Protein AF-A0A7X8YB44-F1 (afdb_monomer)

pLDDT: mean 78.28, std 22.2, range [21.47, 98.31]

Structure (mmCIF, N/CA/C/O backbone):
data_AF-A0A7X8YB44-F1
#
_entry.id   AF-A0A7X8YB44-F1
#
loop_
_atom_site.group_PDB
_atom_site.id
_atom_site.type_symbol
_atom_site.label_atom_id
_atom_site.label_alt_id
_atom_site.label_comp_id
_atom_site.label_asym_id
_atom_site.label_entity_id
_atom_site.label_seq_id
_atom_site.pdbx_PDB_ins_code
_atom_site.Cartn_x
_atom_site.Cartn_y
_atom_site.Cartn_z
_atom_site.occupancy
_atom_site.B_iso_or_equiv
_atom_site.auth_seq_id
_atom_site.auth_comp_id
_atom_site.auth_asym_id
_atom_site.auth_atom_id
_atom_site.pdbx_PDB_model_num
ATOM 1 N N . MET A 1 1 ? 10.891 8.617 -6.258 1.00 21.56 1 MET A N 1
ATOM 2 C CA . MET A 1 1 ? 9.948 9.748 -6.251 1.00 21.56 1 MET A CA 1
ATOM 3 C C . MET A 1 1 ? 8.631 9.202 -5.763 1.00 21.56 1 MET A C 1
ATOM 5 O O . MET A 1 1 ? 8.003 8.424 -6.471 1.00 21.56 1 MET A O 1
ATOM 9 N N . THR A 1 2 ? 8.322 9.478 -4.502 1.00 21.75 2 THR A N 1
ATOM 10 C CA . THR A 1 2 ? 6.996 9.270 -3.932 1.00 21.75 2 THR A CA 1
ATOM 11 C C . THR A 1 2 ? 6.049 10.167 -4.719 1.00 21.75 2 THR A C 1
ATOM 13 O O . THR A 1 2 ? 6.244 11.379 -4.792 1.00 21.75 2 THR A O 1
ATOM 16 N N . HIS A 1 3 ? 5.098 9.566 -5.430 1.00 21.47 3 HIS A N 1
ATOM 17 C CA . HIS A 1 3 ? 3.911 10.310 -5.816 1.00 21.47 3 HIS A CA 1
ATOM 18 C C . HIS A 1 3 ? 3.151 10.512 -4.511 1.00 21.47 3 HIS A C 1
ATOM 20 O O . HIS A 1 3 ? 2.467 9.604 -4.050 1.00 21.47 3 HIS A O 1
ATOM 26 N N . ASP A 1 4 ? 3.381 11.661 -3.881 1.00 27.22 4 ASP A N 1
ATOM 27 C CA . ASP A 1 4 ? 2.550 12.148 -2.791 1.00 27.22 4 ASP A CA 1
ATOM 28 C C . ASP A 1 4 ? 1.193 12.493 -3.404 1.00 27.22 4 ASP A C 1
ATOM 30 O O . ASP A 1 4 ? 0.990 13.586 -3.951 1.00 27.22 4 ASP A O 1
ATOM 34 N N . ASP A 1 5 ? 0.310 11.498 -3.388 1.00 27.73 5 ASP A N 1
ATOM 35 C CA . ASP A 1 5 ? -1.099 11.632 -3.720 1.00 27.73 5 ASP A CA 1
ATOM 36 C C . ASP A 1 5 ? -1.682 12.811 -2.910 1.00 27.73 5 ASP A C 1
ATOM 38 O O . ASP A 1 5 ? -1.509 12.865 -1.687 1.00 27.73 5 ASP A O 1
ATOM 42 N N . PRO A 1 6 ? -2.296 13.822 -3.552 1.00 30.97 6 PRO A N 1
ATOM 43 C CA . PRO A 1 6 ? -2.796 15.022 -2.877 1.00 30.97 6 PRO A CA 1
ATOM 44 C C . PRO A 1 6 ? -3.897 14.762 -1.834 1.00 30.97 6 PRO A C 1
ATOM 46 O O . PRO A 1 6 ? -4.252 15.692 -1.106 1.00 30.97 6 PRO A O 1
ATOM 49 N N . PHE A 1 7 ? -4.398 13.529 -1.719 1.00 31.70 7 PHE A N 1
ATOM 50 C CA . PHE A 1 7 ? -5.490 13.156 -0.820 1.00 31.70 7 PHE A CA 1
ATOM 51 C C . PHE A 1 7 ? -5.100 12.291 0.368 1.00 31.70 7 PHE A C 1
ATOM 53 O O . PHE A 1 7 ? -6.002 11.847 1.074 1.00 31.70 7 PHE A O 1
ATOM 60 N N . THR A 1 8 ? -3.813 12.106 0.669 1.00 30.95 8 THR A N 1
ATOM 61 C CA . THR A 1 8 ? -3.442 11.517 1.958 1.00 30.95 8 THR A CA 1
ATOM 62 C C . THR A 1 8 ? -3.805 12.524 3.057 1.00 30.95 8 THR A C 1
ATOM 64 O O . THR A 1 8 ? -2.993 13.353 3.482 1.00 30.95 8 THR A O 1
ATOM 67 N N . LEU A 1 9 ? -5.065 12.496 3.525 1.00 35.44 9 LEU A N 1
ATOM 68 C CA . LEU A 1 9 ? -5.313 12.740 4.936 1.00 35.44 9 LEU A CA 1
ATOM 69 C C . LEU A 1 9 ? -4.297 11.856 5.632 1.00 35.44 9 LEU A C 1
ATOM 71 O O . LEU A 1 9 ? -4.207 10.658 5.362 1.00 35.44 9 LEU A O 1
ATOM 75 N N . ASP A 1 10 ? -3.540 12.464 6.523 1.00 42.06 10 ASP A N 1
ATOM 76 C CA . ASP A 1 10 ? -2.927 11.717 7.589 1.00 42.06 10 ASP A CA 1
ATOM 77 C C . ASP A 1 10 ? -4.089 11.087 8.369 1.00 42.06 10 ASP A C 1
ATOM 79 O O . ASP A 1 10 ? -4.650 11.697 9.278 1.00 42.06 10 ASP A O 1
ATOM 83 N N . LEU A 1 11 ? -4.536 9.908 7.911 1.00 42.97 11 LEU A N 1
ATOM 84 C CA . LEU A 1 11 ? -5.668 9.139 8.439 1.00 42.97 11 LEU A CA 1
ATOM 85 C C . LEU A 1 11 ? -5.497 8.919 9.949 1.00 42.97 11 LEU A C 1
ATOM 87 O O . LEU A 1 11 ? -6.457 8.615 10.654 1.00 42.97 11 LEU A O 1
ATOM 91 N N . PHE A 1 12 ? -4.263 9.091 10.436 1.00 44.25 12 PHE A N 1
ATOM 92 C CA . PHE A 1 12 ? -3.807 8.660 11.734 1.00 44.25 12 PHE A CA 1
ATOM 93 C C . PHE A 1 12 ? -2.891 9.659 12.481 1.00 44.25 12 PHE A 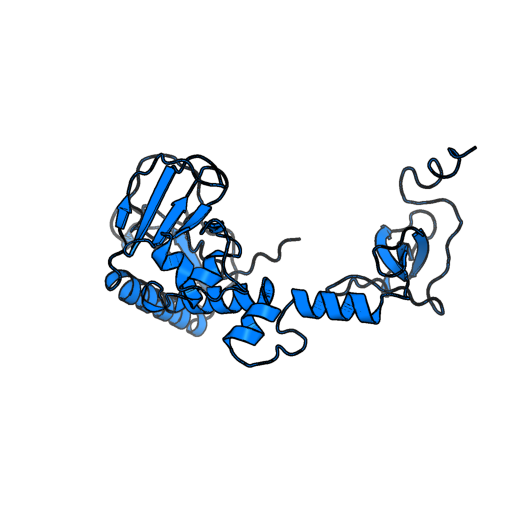C 1
ATOM 95 O O . PHE A 1 12 ? -2.481 9.354 13.601 1.00 44.25 12 PHE A O 1
ATOM 102 N N . GLY A 1 13 ? -2.621 10.857 11.956 1.00 40.44 13 GLY A N 1
ATOM 103 C CA . GLY A 1 13 ? -1.974 11.953 12.693 1.00 40.44 13 GLY A CA 1
ATOM 104 C C . GLY A 1 13 ? -0.511 11.717 13.108 1.00 40.44 13 GLY A C 1
ATOM 105 O O . GLY A 1 13 ? -0.172 11.901 14.279 1.00 40.44 13 GLY A O 1
ATOM 106 N N . ASN A 1 14 ? 0.372 11.344 12.183 1.00 31.19 14 ASN A N 1
ATOM 107 C CA . ASN A 1 14 ? 1.818 11.333 12.403 1.00 31.19 14 ASN A CA 1
ATOM 108 C C . ASN A 1 14 ? 2.442 12.731 12.196 1.00 31.19 14 ASN A C 1
ATOM 110 O O . ASN A 1 14 ? 3.128 13.008 11.212 1.00 31.19 14 ASN A O 1
ATOM 114 N N . THR A 1 15 ? 2.322 13.587 13.216 1.00 30.78 15 THR A N 1
ATOM 115 C CA . THR A 1 15 ? 3.342 14.615 13.497 1.00 30.78 15 THR A CA 1
ATOM 116 C C . THR A 1 15 ? 3.880 14.464 14.917 1.00 30.78 15 THR A C 1
ATOM 118 O O . THR A 1 15 ? 3.123 14.291 15.869 1.00 30.78 15 THR A O 1
ATOM 121 N N . ALA A 1 16 ? 5.210 14.496 15.027 1.00 24.77 16 ALA A N 1
ATOM 122 C CA . ALA A 1 16 ? 6.001 14.291 16.239 1.00 24.77 16 ALA A CA 1
ATOM 123 C C . ALA A 1 16 ? 5.556 15.162 17.443 1.00 24.77 16 ALA A C 1
ATOM 125 O O . ALA A 1 16 ? 5.021 16.257 17.262 1.00 24.77 16 ALA A O 1
ATOM 126 N N . PRO A 1 17 ? 5.809 14.708 18.687 1.00 28.47 17 PRO A N 1
ATOM 127 C CA . PRO A 1 17 ? 5.173 15.241 19.880 1.00 28.47 17 PRO A CA 1
ATOM 128 C C . PRO A 1 17 ? 5.868 16.515 20.361 1.00 28.47 17 PRO A C 1
ATOM 130 O O . PRO A 1 17 ? 7.020 16.494 20.793 1.00 28.47 17 PRO A O 1
ATOM 133 N N . SER A 1 18 ? 5.132 17.619 20.413 1.00 21.83 18 SER A N 1
ATOM 134 C CA . SER A 1 18 ? 5.436 18.675 21.372 1.00 21.83 18 SER A CA 1
ATOM 135 C C . SER A 1 18 ? 4.143 19.268 21.906 1.00 21.83 18 SER A C 1
ATOM 137 O O . SER A 1 18 ? 3.376 19.869 21.162 1.00 21.83 18 SER A O 1
ATOM 139 N N . SER A 1 19 ? 3.965 19.122 23.218 1.00 21.84 19 SER A N 1
ATOM 140 C CA . SER A 1 19 ? 2.834 19.544 24.054 1.00 21.84 19 SER A CA 1
ATOM 141 C C . SER A 1 19 ? 1.551 18.719 23.901 1.00 21.84 19 SER A C 1
ATOM 143 O O . SER A 1 19 ? 1.167 18.321 22.812 1.00 21.84 19 SER A O 1
ATOM 145 N N . GLY A 1 20 ? 0.960 18.356 25.043 1.00 27.83 20 GLY A N 1
ATOM 146 C CA . GLY A 1 20 ? -0.189 17.460 25.123 1.00 27.83 20 GLY A CA 1
ATOM 147 C C . GLY A 1 20 ? -1.397 18.029 24.390 1.00 27.83 20 GLY A C 1
ATOM 148 O O . GLY A 1 20 ? -1.792 19.163 24.650 1.00 27.83 20 GLY A O 1
ATOM 149 N N . PHE A 1 21 ? -1.973 17.231 23.495 1.00 25.45 21 PHE A N 1
ATOM 150 C CA . PHE A 1 21 ? -3.120 17.622 22.691 1.00 25.45 21 PHE A CA 1
ATOM 151 C C . PHE A 1 21 ? -4.140 16.492 22.566 1.00 25.45 21 PHE A C 1
ATOM 153 O O . PHE A 1 21 ? -3.810 15.307 22.558 1.00 25.45 21 PHE A O 1
ATOM 160 N N . ASP A 1 22 ? -5.393 16.926 22.509 1.00 27.92 22 ASP A N 1
ATOM 161 C CA . ASP A 1 22 ? -6.606 16.143 22.333 1.00 27.92 22 ASP A CA 1
ATOM 162 C C . ASP A 1 22 ? -6.739 15.716 20.859 1.00 27.92 22 ASP A C 1
ATOM 164 O O . ASP A 1 22 ? -6.823 16.557 19.962 1.00 27.92 22 ASP A O 1
ATOM 168 N N . LEU A 1 23 ? -6.736 14.403 20.613 1.00 33.50 23 LEU A N 1
ATOM 169 C CA . LEU A 1 23 ? -6.780 13.759 19.287 1.00 33.50 23 LEU A CA 1
ATOM 170 C C . LEU A 1 23 ? -8.151 13.876 18.588 1.00 33.50 23 LEU A C 1
ATOM 172 O O . LEU A 1 23 ? -8.358 13.273 17.539 1.00 33.50 23 LEU A O 1
ATOM 176 N N . CYS A 1 24 ? -9.090 14.629 19.170 1.00 30.62 24 CYS A N 1
ATOM 177 C CA . CYS A 1 24 ? -10.368 14.976 18.543 1.00 30.62 24 CYS A CA 1
ATOM 178 C C . CYS A 1 24 ? -10.304 16.257 17.701 1.00 30.62 24 CYS A C 1
ATOM 180 O O . CYS A 1 24 ? -11.262 16.570 16.996 1.00 30.62 24 CYS A O 1
ATOM 182 N N . SER A 1 25 ? -9.211 17.019 17.769 1.00 35.00 25 SER A N 1
ATOM 183 C CA . SER A 1 25 ? -9.012 18.131 16.843 1.00 35.00 25 SER A CA 1
ATOM 184 C C . SER A 1 25 ? -8.441 17.562 15.546 1.00 35.00 25 SER A C 1
ATOM 186 O O . SER A 1 25 ? -7.509 16.768 15.585 1.00 35.00 25 SER A O 1
ATOM 188 N N . PHE A 1 26 ? -9.018 17.926 14.408 1.00 43.03 26 PHE A N 1
ATOM 189 C CA . PHE A 1 26 ? -8.494 17.663 13.064 1.00 43.03 26 PHE A CA 1
ATOM 190 C C . PHE A 1 26 ? -8.150 19.015 12.419 1.00 43.03 26 PHE A C 1
ATOM 192 O O . PHE A 1 26 ? -8.668 20.034 12.891 1.00 43.03 26 PHE A O 1
ATOM 199 N N . PRO A 1 27 ? -7.295 19.085 11.376 1.00 44.50 27 PRO A N 1
ATOM 200 C CA . PRO A 1 27 ? -6.904 20.371 10.831 1.00 44.50 27 PRO A CA 1
ATOM 201 C C . PRO A 1 27 ? -8.139 21.081 10.292 1.00 44.50 27 PRO A C 1
ATOM 203 O O . PRO A 1 27 ? -8.878 20.515 9.483 1.00 44.50 27 PRO A O 1
ATOM 206 N N . LEU A 1 28 ? -8.343 22.329 10.696 1.00 41.12 28 LEU A N 1
ATOM 207 C CA . LEU A 1 28 ? -9.326 23.174 10.047 1.00 41.12 28 LEU A CA 1
ATOM 208 C C . LEU A 1 28 ? -8.829 23.466 8.630 1.00 41.12 28 LEU A C 1
ATOM 210 O O . LEU A 1 28 ? -7.718 23.968 8.454 1.00 41.12 28 LEU A O 1
ATOM 214 N N . GLN A 1 29 ? -9.652 23.165 7.630 1.00 47.88 29 GLN A N 1
ATOM 215 C CA . GLN A 1 29 ? -9.407 23.609 6.267 1.00 47.88 29 GLN A CA 1
ATOM 216 C C . GLN A 1 29 ? -10.096 24.953 6.037 1.00 47.88 29 GLN A C 1
ATOM 218 O O . GLN A 1 29 ? -11.310 25.052 6.214 1.00 47.88 29 GLN A O 1
ATOM 223 N N . ALA A 1 30 ? -9.340 25.986 5.662 1.00 44.72 30 ALA A N 1
ATOM 224 C CA . ALA A 1 30 ? -9.908 27.278 5.279 1.00 44.72 30 ALA A CA 1
ATOM 225 C C . ALA A 1 30 ? -9.390 27.742 3.922 1.00 44.72 30 ALA A C 1
ATOM 227 O O . ALA A 1 30 ? -8.323 27.342 3.458 1.00 44.72 30 ALA A O 1
ATOM 228 N N . THR A 1 31 ? -10.182 28.603 3.296 1.00 49.78 31 THR A N 1
ATOM 229 C CA . THR A 1 31 ? -9.909 29.171 1.983 1.00 49.78 31 THR A CA 1
ATOM 230 C C . THR A 1 31 ? -9.274 30.542 2.098 1.00 49.78 31 THR A C 1
ATOM 232 O O . THR A 1 31 ? -9.782 31.408 2.811 1.00 49.78 31 THR A O 1
ATOM 235 N N . PHE A 1 32 ? -8.245 30.778 1.291 1.00 49.34 32 PHE A N 1
ATOM 236 C CA . PHE A 1 32 ? -7.793 32.126 0.962 1.00 49.34 32 PHE A CA 1
ATOM 237 C C . PHE A 1 32 ? -8.164 32.422 -0.483 1.00 49.34 32 PHE A C 1
ATOM 239 O O . PHE A 1 32 ? -7.830 31.635 -1.368 1.00 49.34 32 PHE A O 1
ATOM 246 N N . GLY A 1 33 ? -8.831 33.552 -0.717 1.00 46.88 33 GLY A N 1
ATOM 247 C CA . GLY A 1 33 ? -8.954 34.090 -2.067 1.00 46.88 33 GLY A CA 1
ATOM 248 C C . GLY A 1 33 ? -7.558 34.438 -2.569 1.00 46.88 33 GLY A C 1
ATOM 249 O O . GLY A 1 33 ? -6.868 35.249 -1.946 1.00 46.88 33 GLY A O 1
ATOM 250 N N . ALA A 1 34 ? -7.110 33.768 -3.630 1.00 50.44 34 ALA A N 1
ATOM 251 C CA . ALA A 1 34 ? -5.882 34.153 -4.317 1.00 50.44 34 ALA A CA 1
ATOM 252 C C . ALA A 1 34 ? -6.142 35.305 -5.298 1.00 50.44 34 ALA A C 1
ATOM 254 O O . ALA A 1 34 ? -5.285 36.174 -5.370 1.00 50.44 34 ALA A O 1
ATOM 255 N N . ASP A 1 35 ? -7.324 35.301 -5.944 1.00 54.81 35 ASP A N 1
ATOM 256 C CA . ASP A 1 35 ? -7.967 36.308 -6.814 1.00 54.81 35 ASP A CA 1
ATOM 257 C C . ASP A 1 35 ? -9.471 35.916 -6.994 1.00 54.81 35 ASP A C 1
ATOM 259 O O . ASP A 1 35 ? -9.874 34.864 -6.490 1.00 54.81 35 ASP A O 1
ATOM 263 N N . ASP A 1 36 ? -10.300 36.713 -7.695 1.00 54.03 36 ASP A N 1
ATOM 264 C CA . ASP A 1 36 ? -11.788 36.618 -7.759 1.00 54.03 36 ASP A CA 1
ATOM 265 C C . ASP A 1 36 ? -12.400 35.260 -8.209 1.00 54.03 36 ASP A C 1
ATOM 267 O O . ASP A 1 36 ? -13.608 35.071 -8.068 1.00 54.03 36 ASP A O 1
ATOM 271 N N . GLU A 1 37 ? -11.617 34.298 -8.721 1.00 55.91 37 GLU A N 1
ATOM 272 C CA . GLU A 1 37 ? -12.139 33.045 -9.313 1.00 55.91 37 GLU A CA 1
ATOM 273 C C . GLU A 1 37 ? -11.451 31.745 -8.845 1.00 55.91 37 GLU A C 1
ATOM 275 O O . GLU A 1 37 ? -11.831 30.661 -9.290 1.00 55.91 37 GLU A O 1
ATOM 280 N N . SER A 1 38 ? -10.452 31.801 -7.954 1.00 56.00 38 SER A N 1
ATOM 281 C CA . SER A 1 38 ? -9.715 30.597 -7.529 1.00 56.00 38 SER A CA 1
ATOM 282 C C . SER A 1 38 ? -9.548 30.500 -6.018 1.00 56.00 38 SER A C 1
ATOM 284 O O . SER A 1 38 ? -9.076 31.441 -5.370 1.00 56.00 38 SER A O 1
ATOM 286 N N . PHE A 1 39 ? -9.867 29.323 -5.479 1.00 58.50 39 PHE A N 1
ATOM 287 C CA . PHE A 1 39 ? -9.719 28.997 -4.066 1.00 58.50 39 PHE A CA 1
ATOM 288 C C . PHE A 1 39 ? -8.540 28.041 -3.859 1.00 58.50 39 PHE A C 1
ATOM 290 O O . PHE A 1 39 ? -8.212 27.232 -4.728 1.00 58.50 39 PHE A O 1
ATOM 297 N N . HIS A 1 40 ? -7.920 28.111 -2.683 1.00 59.53 40 HIS A N 1
ATOM 298 C CA . HIS A 1 40 ? -6.966 27.106 -2.219 1.00 59.53 40 HIS A CA 1
ATOM 299 C C . HIS A 1 40 ? -7.468 26.487 -0.926 1.00 59.53 40 HIS A C 1
ATOM 301 O O . HIS A 1 40 ? -7.980 27.196 -0.057 1.00 59.53 40 HIS A O 1
ATOM 307 N N . LEU A 1 41 ? -7.279 25.179 -0.794 1.00 58.88 41 LEU A N 1
ATOM 308 C CA . LEU A 1 41 ? -7.419 24.498 0.481 1.00 58.88 41 LEU A CA 1
ATOM 309 C C . LEU A 1 41 ? -6.172 24.802 1.310 1.00 58.88 41 LEU A C 1
ATOM 311 O O . LEU A 1 41 ? -5.066 24.716 0.790 1.00 58.88 41 LEU A O 1
ATOM 315 N N . ALA A 1 42 ? -6.333 25.186 2.570 1.00 60.91 42 ALA A N 1
ATOM 316 C CA . ALA A 1 42 ? -5.208 25.366 3.474 1.00 60.91 42 ALA A CA 1
ATOM 317 C C . ALA A 1 42 ? -5.518 24.690 4.804 1.00 60.91 42 ALA A C 1
ATOM 319 O O . ALA A 1 42 ? -6.628 24.839 5.306 1.00 60.91 42 ALA A O 1
ATOM 320 N N . LYS A 1 43 ? -4.566 23.948 5.379 1.00 61.12 43 LYS A N 1
ATOM 321 C CA . LYS A 1 43 ? -4.758 23.200 6.634 1.00 61.12 43 LYS A CA 1
ATOM 322 C C . LYS A 1 43 ? -4.194 23.990 7.811 1.00 61.12 43 LYS A C 1
ATOM 324 O O . LYS A 1 43 ? -3.053 24.419 7.754 1.00 61.12 43 LYS A O 1
ATOM 329 N N . ALA A 1 44 ? -4.934 24.143 8.899 1.00 55.81 44 ALA A N 1
ATOM 330 C CA . ALA A 1 44 ? -4.440 24.759 10.129 1.00 55.81 44 ALA A CA 1
ATOM 331 C C . ALA A 1 44 ? -4.744 23.903 11.349 1.00 55.81 44 ALA A C 1
ATOM 333 O O . ALA A 1 44 ? -5.738 23.185 11.390 1.00 55.81 44 ALA A O 1
ATOM 334 N N . TRP A 1 45 ? -3.906 24.028 12.370 1.00 54.38 45 TRP A N 1
ATOM 335 C CA . TRP A 1 45 ? -4.023 23.287 13.618 1.00 54.38 45 TRP A CA 1
ATOM 336 C C . TRP A 1 45 ? -3.937 24.239 14.806 1.00 54.38 45 TRP A C 1
ATOM 338 O O . TRP A 1 45 ? -3.090 25.127 14.821 1.00 54.38 45 TRP A O 1
ATOM 348 N N . GLY A 1 46 ? -4.802 24.046 15.808 1.00 55.00 46 GLY A N 1
ATOM 349 C CA . GLY A 1 46 ? -4.747 24.815 17.057 1.00 55.00 46 GLY A CA 1
ATOM 350 C C . GLY A 1 46 ? -5.053 26.308 16.900 1.00 55.00 46 GLY A C 1
ATOM 351 O O . GLY A 1 46 ? -4.505 27.120 17.643 1.00 55.00 46 GLY A O 1
ATOM 352 N N . LEU A 1 47 ? -5.908 26.676 15.940 1.00 55.81 47 LEU A N 1
ATOM 353 C CA . LEU A 1 47 ? -6.300 28.067 15.724 1.00 55.81 47 LEU A CA 1
ATOM 354 C C . LEU A 1 47 ? -7.009 28.629 16.961 1.00 55.81 47 LEU A C 1
ATOM 356 O O . LEU A 1 47 ? -8.015 28.090 17.424 1.00 55.81 47 LEU A O 1
ATOM 360 N N . ALA A 1 48 ? -6.469 29.722 17.492 1.00 48.41 48 ALA A N 1
ATOM 361 C CA . ALA A 1 48 ? -7.051 30.449 18.608 1.00 48.41 48 ALA A CA 1
ATOM 362 C C . ALA A 1 48 ? -7.837 31.666 18.105 1.00 48.41 48 ALA A C 1
ATOM 364 O O . ALA A 1 48 ? -7.477 32.295 17.111 1.00 48.41 48 ALA A O 1
ATOM 365 N N . GLY A 1 49 ? -8.890 32.033 18.833 1.00 52.31 49 GLY A N 1
ATOM 366 C CA . GLY A 1 49 ? -9.704 33.204 18.513 1.00 52.31 49 GLY A CA 1
ATOM 367 C C . GLY A 1 49 ? -10.774 32.956 17.440 1.00 52.31 49 GLY A C 1
ATOM 368 O O . GLY A 1 49 ? -10.942 31.830 16.972 1.00 52.31 49 GLY A O 1
ATOM 369 N N . PRO A 1 50 ? -11.557 33.995 17.115 1.00 50.31 50 PRO A N 1
ATOM 370 C CA . PRO A 1 50 ? -12.674 33.903 16.181 1.00 50.31 50 PRO A CA 1
ATOM 371 C C . PRO A 1 50 ? -12.193 33.845 14.718 1.00 50.31 50 PRO A C 1
ATOM 373 O O . PRO A 1 50 ? -11.133 34.384 14.393 1.00 50.31 50 PRO A O 1
ATOM 376 N N . ILE A 1 51 ? -12.981 33.206 13.842 1.00 49.78 51 ILE A N 1
ATOM 377 C CA . ILE A 1 51 ? -12.632 32.913 12.436 1.00 49.78 51 ILE A CA 1
ATOM 378 C C . ILE A 1 51 ? -12.262 34.161 11.626 1.00 49.78 51 ILE A C 1
ATOM 380 O O . ILE A 1 51 ? -11.414 34.104 10.741 1.00 49.78 51 ILE A O 1
ATOM 384 N N . GLU A 1 52 ? -12.851 35.307 11.965 1.00 56.50 52 GLU A N 1
ATOM 385 C CA . GLU A 1 52 ? -12.612 36.598 11.321 1.00 56.50 52 GLU A CA 1
ATOM 386 C C . GLU A 1 52 ? -11.195 37.140 11.566 1.00 56.50 52 GLU A C 1
ATOM 388 O O . GLU A 1 52 ? -10.750 38.044 10.860 1.00 56.50 52 GLU A O 1
ATOM 393 N N . GLY A 1 53 ? -10.494 36.619 12.578 1.00 50.75 53 GLY A N 1
ATOM 394 C CA . GLY A 1 53 ? -9.123 36.997 12.916 1.00 50.75 53 GLY A CA 1
ATOM 395 C C . GLY A 1 53 ? -8.049 36.121 12.272 1.00 50.75 53 GLY A C 1
ATOM 396 O O . GLY A 1 53 ? -6.868 36.424 12.432 1.00 50.75 53 GLY A O 1
ATOM 397 N N . TRP A 1 54 ? -8.427 35.044 11.579 1.00 63.66 54 TRP A N 1
ATOM 398 C CA . TRP A 1 54 ? -7.472 34.117 10.977 1.00 63.66 54 TRP A CA 1
ATOM 399 C C . TRP A 1 54 ? -6.978 34.618 9.621 1.00 63.66 54 TRP A C 1
ATOM 401 O O . TRP A 1 54 ? -7.716 35.184 8.816 1.00 63.66 54 TRP A O 1
ATOM 411 N N . THR A 1 55 ? -5.699 34.391 9.354 1.00 62.47 55 THR A N 1
ATOM 412 C CA . THR A 1 55 ? -4.988 34.882 8.174 1.00 62.47 55 THR A CA 1
ATOM 413 C C . THR A 1 55 ? -4.169 33.766 7.532 1.00 62.47 55 THR A C 1
ATOM 415 O O . THR A 1 55 ? -3.981 32.699 8.105 1.00 62.47 55 THR A O 1
ATOM 418 N N . LYS A 1 56 ? -3.630 34.006 6.330 1.00 59.84 56 LYS A N 1
ATOM 419 C CA . LYS A 1 56 ? -2.885 32.995 5.556 1.00 59.84 56 LYS A CA 1
ATOM 420 C C . LYS A 1 56 ? -1.684 32.402 6.293 1.00 59.84 56 LYS A C 1
ATOM 422 O O . LYS A 1 56 ? -1.302 31.276 6.003 1.00 59.84 56 LYS A O 1
ATOM 427 N N . VAL A 1 57 ? -1.088 33.144 7.226 1.00 64.25 57 VAL A N 1
ATOM 428 C CA . VAL A 1 57 ? 0.085 32.676 7.982 1.00 64.25 57 VAL A CA 1
ATOM 429 C C . VAL A 1 57 ? -0.275 31.658 9.063 1.00 64.25 57 VAL A C 1
ATOM 431 O O . VAL A 1 57 ? 0.611 30.956 9.539 1.00 64.25 57 VAL A O 1
ATOM 434 N N . ASP A 1 58 ? -1.558 31.559 9.416 1.00 59.84 58 ASP A N 1
ATOM 435 C CA . ASP A 1 58 ? -2.066 30.629 10.425 1.00 59.84 58 ASP A CA 1
ATOM 436 C C . ASP A 1 58 ? -2.325 29.224 9.843 1.00 59.84 58 ASP A C 1
ATOM 438 O O . ASP A 1 58 ? -2.642 28.288 10.575 1.00 59.84 58 ASP A O 1
ATOM 442 N N . PHE A 1 59 ? -2.169 29.065 8.522 1.00 63.44 59 PHE A N 1
ATOM 443 C CA . PHE A 1 59 ? -2.406 27.821 7.798 1.00 63.44 59 PHE A CA 1
ATOM 444 C C . PHE A 1 59 ? -1.110 27.272 7.196 1.00 63.44 59 PHE A C 1
ATOM 446 O O . PHE A 1 59 ? -0.343 27.962 6.525 1.00 63.44 59 PHE A O 1
ATOM 453 N N . TYR A 1 60 ? -0.902 25.981 7.412 1.00 56.50 60 TYR A N 1
ATOM 454 C CA . TYR A 1 60 ? 0.160 25.157 6.870 1.00 56.50 60 TYR A CA 1
ATOM 455 C C . TYR A 1 60 ? -0.320 24.517 5.565 1.00 56.50 60 TYR A C 1
ATOM 457 O O . TYR A 1 60 ? -0.798 23.384 5.548 1.00 56.50 60 TYR A O 1
ATOM 465 N N . ASP A 1 61 ? -0.190 25.231 4.449 1.00 58.56 61 ASP A N 1
ATOM 466 C CA . ASP A 1 61 ? -0.186 24.572 3.145 1.00 58.56 61 ASP A CA 1
ATOM 467 C C . ASP A 1 61 ? 0.921 25.124 2.247 1.00 58.56 61 ASP A C 1
ATOM 469 O O . ASP A 1 61 ? 1.153 26.331 2.146 1.00 58.56 61 ASP A O 1
ATOM 473 N N . THR A 1 62 ? 1.643 24.197 1.628 1.00 48.31 62 THR A N 1
ATOM 474 C CA . THR A 1 62 ? 2.716 24.467 0.668 1.00 48.31 62 THR A CA 1
ATOM 475 C C . THR A 1 62 ? 2.246 24.294 -0.775 1.00 48.31 62 THR A C 1
ATOM 477 O O . THR A 1 62 ? 2.931 24.766 -1.685 1.00 48.31 62 THR A O 1
ATOM 480 N N . LYS A 1 63 ? 1.076 23.679 -1.004 1.00 51.44 63 LYS A N 1
ATOM 481 C CA . LYS A 1 63 ? 0.484 23.498 -2.329 1.00 51.44 63 LYS A CA 1
ATOM 482 C C . LYS A 1 63 ? -0.454 24.662 -2.651 1.00 51.44 63 LYS A C 1
ATOM 484 O O . LYS A 1 63 ? -1.241 25.121 -1.833 1.00 51.44 63 LYS A O 1
ATOM 489 N N . ARG A 1 64 ? -0.306 25.186 -3.867 1.00 53.88 64 ARG A N 1
ATOM 490 C CA . ARG A 1 64 ? -1.066 26.324 -4.411 1.00 53.88 64 ARG A CA 1
ATOM 491 C C . ARG A 1 64 ? -1.904 25.894 -5.606 1.00 53.88 64 ARG A C 1
ATOM 493 O O . ARG A 1 64 ? -2.138 26.701 -6.499 1.00 53.88 64 ARG A O 1
ATOM 500 N N . ASP A 1 65 ? -2.296 24.627 -5.663 1.00 56.38 65 ASP A N 1
ATOM 501 C CA . ASP A 1 65 ? -3.107 24.157 -6.775 1.00 56.38 65 ASP A CA 1
ATOM 502 C C . ASP A 1 65 ? -4.489 24.822 -6.651 1.00 56.38 65 ASP A C 1
ATOM 504 O O . ASP A 1 65 ? -5.109 24.751 -5.582 1.00 56.38 65 ASP A O 1
ATOM 508 N N . PRO A 1 66 ? -4.930 25.588 -7.662 1.00 60.19 66 PRO A N 1
ATOM 509 C CA . PRO A 1 66 ? -6.242 26.210 -7.635 1.00 60.19 66 PRO A CA 1
ATOM 510 C C . PRO A 1 66 ? -7.307 25.121 -7.772 1.00 60.19 66 PRO A C 1
ATOM 512 O O . PRO A 1 66 ? -7.230 24.283 -8.671 1.00 60.19 66 PRO A O 1
ATOM 515 N N . ILE A 1 67 ? -8.301 25.145 -6.887 1.00 64.00 67 ILE A N 1
ATOM 516 C CA . ILE A 1 67 ? -9.515 24.335 -7.018 1.00 64.00 67 ILE A CA 1
ATOM 517 C C . ILE A 1 67 ? -10.670 25.229 -7.471 1.00 64.00 67 ILE A C 1
ATOM 519 O O . ILE A 1 67 ? -10.748 26.401 -7.088 1.00 64.00 67 ILE A O 1
ATOM 523 N N . ASP A 1 68 ? -11.558 24.677 -8.296 1.00 64.50 68 ASP A N 1
ATOM 524 C CA . ASP A 1 68 ? -12.805 25.346 -8.656 1.00 64.50 68 ASP A CA 1
ATOM 525 C C . ASP A 1 68 ? -13.849 25.235 -7.524 1.00 64.50 68 ASP A C 1
ATOM 527 O O . ASP A 1 68 ? -13.679 24.504 -6.541 1.00 64.50 68 ASP A O 1
ATOM 531 N N . GLU A 1 69 ? -14.945 25.992 -7.640 1.00 58.41 69 GLU A N 1
ATOM 532 C CA . GLU A 1 69 ? -16.005 26.012 -6.623 1.00 58.41 69 GLU A CA 1
ATOM 533 C C . GLU A 1 69 ? -16.665 24.632 -6.429 1.00 58.41 69 GLU A C 1
ATOM 535 O O . GLU A 1 69 ? -17.070 24.283 -5.317 1.00 58.41 69 GLU A O 1
ATOM 540 N N . ALA A 1 70 ? -16.774 23.825 -7.488 1.00 67.50 70 ALA A N 1
ATOM 541 C CA . ALA A 1 70 ? -17.420 22.518 -7.422 1.00 67.50 70 ALA A CA 1
ATOM 542 C C . ALA A 1 70 ? -16.573 21.516 -6.622 1.00 67.50 70 ALA A C 1
ATOM 544 O O . ALA A 1 70 ? -17.086 20.872 -5.703 1.00 67.50 70 ALA A O 1
ATOM 545 N N . ALA A 1 71 ? -15.272 21.441 -6.913 1.00 63.34 71 ALA A N 1
ATOM 546 C CA . ALA A 1 71 ? -14.310 20.632 -6.172 1.00 63.34 71 ALA A CA 1
ATOM 547 C C . ALA A 1 71 ? -14.208 21.078 -4.704 1.00 63.34 71 ALA A C 1
ATOM 549 O O . ALA A 1 71 ? -14.111 20.247 -3.795 1.00 63.34 71 ALA A O 1
ATOM 550 N N . PHE A 1 72 ? -14.306 22.387 -4.451 1.00 61.78 72 PHE A N 1
ATOM 551 C CA . PHE A 1 72 ? -14.382 22.929 -3.096 1.00 61.78 72 PHE A CA 1
ATOM 552 C C . PHE A 1 72 ? -15.615 22.422 -2.339 1.00 61.78 72 PHE A C 1
ATOM 554 O O . PHE A 1 72 ? -15.478 21.859 -1.251 1.00 61.78 72 PHE A O 1
ATOM 561 N N . ARG A 1 73 ? -16.817 22.577 -2.910 1.00 57.28 73 ARG A N 1
ATOM 562 C CA . ARG A 1 73 ? -18.063 22.133 -2.264 1.00 57.28 73 ARG A CA 1
ATOM 563 C C . ARG A 1 73 ? -18.042 20.637 -1.975 1.00 57.28 73 ARG A C 1
ATOM 565 O O . ARG A 1 73 ? -18.395 20.244 -0.869 1.00 57.28 73 ARG A O 1
ATOM 572 N N . GLN A 1 74 ? -17.549 19.828 -2.912 1.00 65.38 74 GLN A N 1
ATOM 573 C CA . GLN A 1 74 ? -17.396 18.387 -2.714 1.00 65.38 74 GLN A CA 1
ATOM 574 C C . GLN A 1 74 ? -16.466 18.066 -1.534 1.00 65.38 74 GLN A C 1
ATOM 576 O O . GLN A 1 74 ? -16.794 17.216 -0.709 1.00 65.38 74 GLN A O 1
ATOM 581 N N . THR A 1 75 ? -15.339 18.775 -1.421 1.00 63.81 75 THR A N 1
ATOM 582 C CA . THR A 1 75 ? -14.387 18.603 -0.311 1.00 63.81 75 THR A CA 1
ATOM 583 C C . THR A 1 75 ? -15.028 18.961 1.031 1.00 63.81 75 THR A C 1
ATOM 585 O O . THR A 1 75 ? -14.907 18.215 2.002 1.00 63.81 75 THR A O 1
ATOM 588 N N . VAL A 1 76 ? -15.757 20.080 1.091 1.00 64.06 76 VAL A N 1
ATOM 589 C CA . VAL A 1 76 ? -16.459 20.517 2.308 1.00 64.06 76 VAL A CA 1
ATOM 590 C C . VAL A 1 76 ? -17.569 19.543 2.697 1.00 64.06 76 VAL A C 1
ATOM 592 O O . VAL A 1 76 ? -17.721 19.233 3.876 1.00 64.06 76 VAL A O 1
ATOM 595 N N . GLU A 1 77 ? -18.342 19.047 1.732 1.00 65.81 77 GLU A N 1
ATOM 596 C CA . GLU A 1 77 ? -19.400 18.061 1.968 1.00 65.81 77 GLU A CA 1
ATOM 597 C C . GLU A 1 77 ? -18.832 16.728 2.469 1.00 65.81 77 GLU A C 1
ATOM 599 O O . GLU A 1 77 ? -19.350 16.169 3.438 1.00 65.81 77 GLU A O 1
ATOM 604 N N . GLU A 1 78 ? -17.739 16.250 1.869 1.00 69.00 78 GLU A N 1
ATOM 605 C CA . GLU A 1 78 ? -17.029 15.054 2.323 1.00 69.00 78 GLU A CA 1
ATOM 606 C C . GLU A 1 78 ? -16.477 15.233 3.743 1.00 69.00 78 GLU A C 1
ATOM 608 O O . GLU A 1 78 ? -16.615 14.334 4.575 1.00 69.00 78 GLU A O 1
ATOM 613 N N . TRP A 1 79 ? -15.928 16.409 4.059 1.00 68.38 79 TRP A N 1
ATOM 614 C CA . TRP A 1 79 ? -15.443 16.719 5.402 1.00 68.38 79 TRP A CA 1
ATOM 615 C C . TRP A 1 79 ? -16.574 16.810 6.431 1.00 68.38 79 TRP A C 1
ATOM 617 O O . TRP A 1 79 ? -16.466 16.284 7.539 1.00 68.38 79 TRP A O 1
ATOM 627 N N . ALA A 1 80 ? -17.685 17.455 6.078 1.00 66.56 80 ALA A N 1
ATOM 628 C CA . ALA A 1 80 ? -18.853 17.537 6.946 1.00 66.56 80 ALA A CA 1
ATOM 629 C C . ALA A 1 80 ? -19.415 16.139 7.238 1.00 66.56 80 ALA A C 1
ATOM 631 O O . ALA A 1 80 ? -19.752 15.834 8.383 1.00 66.56 80 ALA A O 1
ATOM 632 N N . GLU A 1 81 ? -19.471 15.267 6.228 1.00 74.31 81 GLU A N 1
ATOM 633 C CA . GLU A 1 81 ? -19.870 13.875 6.413 1.00 74.31 81 GLU A CA 1
ATOM 634 C C . GLU A 1 81 ? -18.870 13.099 7.274 1.00 74.31 81 GLU A C 1
ATOM 636 O O . GLU A 1 81 ? -19.282 12.402 8.199 1.00 74.31 81 GLU A O 1
ATOM 641 N N . HIS A 1 82 ? -17.570 13.279 7.044 1.00 75.88 82 HIS A N 1
ATOM 642 C CA . HIS A 1 82 ? -16.510 12.711 7.873 1.00 75.88 82 HIS A CA 1
ATOM 643 C C . HIS A 1 82 ? -16.702 13.073 9.356 1.00 75.88 82 HIS A C 1
ATOM 645 O O . HIS A 1 82 ? -16.717 12.186 10.210 1.00 75.88 82 HIS A O 1
ATOM 651 N N . GLN A 1 83 ? -16.932 14.353 9.668 1.00 72.06 83 GLN A N 1
ATOM 652 C CA . GLN A 1 83 ? -17.157 14.815 11.043 1.00 72.06 83 GLN A CA 1
ATOM 653 C C . GLN A 1 83 ? -18.446 14.239 11.647 1.00 72.06 83 GLN A C 1
ATOM 655 O O . GLN A 1 83 ? -18.447 13.804 12.800 1.00 72.06 83 GLN A O 1
ATOM 660 N N . ARG A 1 84 ? -19.538 14.170 10.869 1.00 75.00 84 ARG A N 1
ATOM 661 C CA . ARG A 1 84 ? -20.788 13.530 11.315 1.00 75.00 84 ARG A CA 1
ATOM 662 C C . ARG A 1 84 ? -20.580 12.059 11.661 1.00 75.00 84 ARG A C 1
ATOM 664 O O . ARG A 1 84 ? -21.091 11.607 12.678 1.00 75.00 84 ARG A O 1
ATOM 671 N N . GLN A 1 85 ? -19.839 11.325 10.837 1.00 82.81 85 GLN A N 1
ATOM 672 C CA . GLN A 1 85 ? -19.585 9.903 11.050 1.00 82.81 85 GLN A CA 1
ATOM 673 C C . GLN A 1 85 ? -18.665 9.660 12.242 1.00 82.81 85 GLN A C 1
ATOM 675 O O . GLN A 1 85 ? -18.965 8.794 13.058 1.00 82.81 85 GLN A O 1
ATOM 680 N N . LEU A 1 86 ? -17.600 10.453 12.394 1.00 80.19 86 LEU A N 1
ATOM 681 C CA . LEU A 1 86 ? -16.723 10.367 13.562 1.00 80.19 86 LEU A CA 1
ATOM 682 C C . LEU A 1 86 ? -17.481 10.603 14.870 1.00 80.19 86 LEU A C 1
ATOM 684 O O . LEU A 1 86 ? -17.266 9.865 15.825 1.00 80.19 86 LEU A O 1
ATOM 688 N N . ALA A 1 87 ? -18.407 11.567 14.902 1.00 79.75 87 ALA A N 1
ATOM 689 C CA . ALA A 1 87 ? -19.219 11.846 16.087 1.00 79.75 87 ALA A CA 1
ATOM 690 C C . ALA A 1 87 ? -20.144 10.681 16.496 1.00 79.75 87 ALA A C 1
ATOM 692 O O . ALA A 1 87 ? -20.619 10.645 17.631 1.00 79.75 87 ALA A O 1
ATOM 693 N N . LEU A 1 88 ? -20.414 9.739 15.586 1.00 88.19 88 LEU A N 1
ATOM 694 C CA . LEU A 1 88 ? -21.198 8.531 15.860 1.00 88.19 88 LEU A 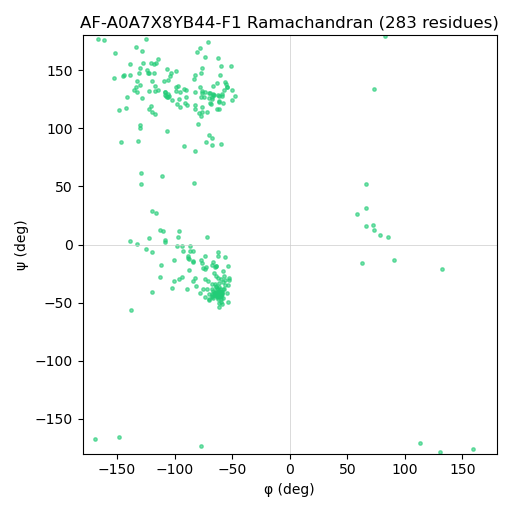CA 1
ATOM 695 C C . LEU A 1 88 ? -20.339 7.360 16.360 1.00 88.19 88 LEU A C 1
ATOM 697 O O . LEU A 1 88 ? -20.894 6.363 16.822 1.00 88.19 88 LEU A O 1
ATOM 701 N N . LEU A 1 89 ? -19.011 7.457 16.264 1.00 88.62 89 LEU A N 1
ATOM 702 C CA . LEU A 1 89 ? -18.087 6.413 16.695 1.00 88.62 89 LEU A CA 1
ATOM 703 C C . LEU A 1 89 ? -17.587 6.692 18.117 1.00 88.62 89 LEU A C 1
ATOM 705 O O . LEU A 1 89 ? -17.083 7.770 18.415 1.00 88.62 89 LEU A O 1
ATOM 709 N N . ASP A 1 90 ? -17.643 5.686 18.989 1.00 88.38 90 ASP A N 1
ATOM 710 C CA . ASP A 1 90 ? -17.135 5.769 20.369 1.00 88.38 90 ASP A CA 1
ATOM 711 C C . ASP A 1 90 ? -15.617 5.506 20.437 1.00 88.38 90 ASP A C 1
ATOM 713 O O . ASP A 1 90 ? -15.133 4.622 21.151 1.00 88.38 90 ASP A O 1
ATOM 717 N N . ARG A 1 91 ? -14.841 6.248 19.634 1.00 90.12 91 ARG A N 1
ATOM 718 C CA . ARG A 1 91 ? -13.375 6.146 19.630 1.00 90.12 91 ARG A CA 1
ATOM 719 C C . ARG A 1 91 ? -12.804 6.878 20.831 1.00 90.12 91 ARG A C 1
ATOM 721 O O . ARG A 1 91 ? -13.072 8.059 21.037 1.00 90.12 91 ARG A O 1
ATOM 728 N N . ARG A 1 92 ? -11.971 6.189 21.611 1.00 88.56 92 ARG A N 1
ATOM 729 C CA . ARG A 1 92 ? -11.430 6.739 22.861 1.00 88.56 92 ARG A CA 1
ATOM 730 C C . ARG A 1 92 ? -9.914 6.749 22.853 1.00 88.56 92 ARG A C 1
ATOM 732 O O . ARG A 1 92 ? -9.274 5.699 22.825 1.00 88.56 92 ARG A O 1
ATOM 739 N N . SER A 1 93 ? -9.354 7.949 22.919 1.00 88.62 93 SER A N 1
ATOM 740 C CA . SER A 1 93 ? -7.920 8.168 23.074 1.00 88.62 93 SER A CA 1
ATOM 741 C C . SER A 1 93 ? -7.479 7.845 24.496 1.00 88.62 93 SER A C 1
ATOM 743 O O . SER A 1 93 ? -8.081 8.300 25.468 1.00 88.62 93 SER A O 1
ATOM 745 N N . VAL A 1 94 ? -6.412 7.062 24.621 1.00 85.50 94 VAL A N 1
ATOM 746 C CA . VAL A 1 94 ? -5.826 6.662 25.898 1.00 85.50 94 VAL A CA 1
ATOM 747 C C . VAL A 1 94 ? -4.313 6.849 25.861 1.00 85.50 94 VAL A C 1
ATOM 749 O O . VAL A 1 94 ? -3.648 6.566 24.862 1.00 85.50 94 VAL A O 1
ATOM 752 N N . ALA A 1 95 ? -3.748 7.310 26.976 1.00 84.81 95 ALA A N 1
ATOM 753 C CA . ALA A 1 95 ? -2.310 7.227 27.175 1.00 84.81 95 ALA A CA 1
ATOM 754 C C . ALA A 1 95 ? -1.927 5.745 27.280 1.00 84.81 95 ALA A C 1
ATOM 756 O O . ALA A 1 95 ? -2.522 4.995 28.055 1.00 84.81 95 ALA A O 1
ATOM 757 N N . ALA A 1 96 ? -0.942 5.322 26.498 1.00 81.38 96 ALA A N 1
ATOM 758 C CA . ALA A 1 96 ? -0.489 3.943 26.475 1.00 81.38 96 ALA A CA 1
ATOM 759 C C . ALA A 1 96 ? 1.028 3.932 26.345 1.00 81.38 96 ALA A C 1
ATOM 761 O O . ALA A 1 96 ? 1.553 4.544 25.428 1.00 81.38 96 ALA A O 1
ATOM 762 N N . THR A 1 97 ? 1.705 3.219 27.246 1.00 82.69 97 THR A N 1
ATOM 763 C CA . THR A 1 97 ? 3.160 2.975 27.229 1.00 82.69 97 THR A CA 1
ATOM 764 C C . THR A 1 97 ? 3.472 1.481 27.139 1.00 82.69 97 THR A C 1
ATOM 766 O O . THR A 1 97 ? 4.485 0.995 27.640 1.00 82.69 97 THR A O 1
ATOM 769 N N . VAL A 1 98 ? 2.561 0.726 26.523 1.00 88.88 98 VAL A N 1
ATOM 770 C CA . VAL A 1 98 ? 2.697 -0.721 26.343 1.00 88.88 98 VAL A CA 1
ATOM 771 C C . VAL A 1 98 ? 3.674 -1.038 25.206 1.00 88.88 98 VAL A C 1
ATOM 773 O O . VAL A 1 98 ? 3.757 -0.271 24.241 1.00 88.88 98 VAL A O 1
ATOM 776 N N . PRO A 1 99 ? 4.423 -2.150 25.292 1.00 91.44 99 PRO A N 1
ATOM 777 C CA . PRO A 1 99 ? 5.246 -2.606 24.183 1.00 91.44 99 PRO A CA 1
ATOM 778 C C . PRO A 1 99 ? 4.361 -3.039 23.008 1.00 91.44 99 PRO A C 1
ATOM 780 O O . PRO A 1 99 ? 3.374 -3.748 23.192 1.00 91.44 99 PRO A O 1
ATOM 783 N N . THR A 1 100 ? 4.744 -2.633 21.802 1.00 93.31 100 THR A N 1
ATOM 784 C CA . THR A 1 100 ? 4.136 -3.060 20.535 1.00 93.31 100 THR A CA 1
ATOM 785 C C . THR A 1 100 ? 5.235 -3.556 19.585 1.00 93.31 100 THR A C 1
ATOM 787 O O . THR A 1 100 ? 6.415 -3.279 19.831 1.00 93.31 100 THR A O 1
ATOM 790 N N . PRO A 1 101 ? 4.895 -4.240 18.479 1.00 93.06 101 PRO A N 1
ATOM 791 C CA . PRO A 1 101 ? 5.875 -4.630 17.460 1.00 93.06 101 PRO A CA 1
ATOM 792 C C . PRO A 1 101 ? 6.647 -3.455 16.837 1.00 93.06 101 PRO A C 1
ATOM 794 O O . PRO A 1 101 ? 7.755 -3.652 16.349 1.00 93.06 101 PRO A O 1
ATOM 797 N N . TRP A 1 102 ? 6.097 -2.236 16.892 1.00 92.69 102 TRP A N 1
ATOM 798 C CA . TRP A 1 102 ? 6.714 -1.014 16.355 1.00 92.69 102 TRP A CA 1
ATOM 799 C C . TRP A 1 102 ? 7.455 -0.187 17.416 1.00 92.69 102 TRP A C 1
ATOM 801 O O . TRP A 1 102 ? 7.927 0.913 17.144 1.00 92.69 102 TRP A O 1
ATOM 811 N N . GLY A 1 103 ? 7.575 -0.713 18.639 1.00 90.88 103 GLY A N 1
ATOM 812 C CA . GLY A 1 103 ? 8.186 -0.035 19.779 1.00 90.88 103 GLY A CA 1
ATOM 813 C C . GLY A 1 103 ? 7.182 0.290 20.881 1.00 90.88 103 GLY A C 1
ATOM 814 O O . GLY A 1 103 ? 6.045 -0.184 20.885 1.00 90.88 103 GLY A O 1
ATOM 815 N N . ALA A 1 104 ? 7.613 1.074 21.867 1.00 92.44 104 ALA A N 1
ATOM 816 C CA . ALA A 1 104 ? 6.726 1.498 22.942 1.00 92.44 104 ALA A CA 1
ATOM 817 C C . ALA A 1 104 ? 5.635 2.427 22.389 1.00 92.44 104 ALA A C 1
ATOM 819 O O . ALA A 1 104 ? 5.937 3.417 21.717 1.00 92.44 104 ALA A O 1
ATOM 820 N N . SER A 1 105 ? 4.378 2.105 22.695 1.00 90.56 105 SER A N 1
ATOM 821 C CA . SER A 1 105 ? 3.246 2.989 22.426 1.00 90.56 105 SER A CA 1
ATOM 822 C C . SER A 1 105 ? 3.493 4.341 23.105 1.00 90.56 105 SER A C 1
ATOM 824 O O . SER A 1 105 ? 4.019 4.394 24.217 1.00 90.56 105 SER A O 1
ATOM 826 N N . GLN A 1 106 ? 3.137 5.427 22.426 1.00 88.25 106 GLN A N 1
ATOM 827 C CA . GLN A 1 106 ? 3.109 6.779 22.993 1.00 88.25 106 GLN A CA 1
ATOM 828 C C . GLN A 1 106 ? 1.673 7.189 23.324 1.00 88.25 106 GLN A C 1
ATOM 830 O O . GLN A 1 106 ? 1.412 7.811 24.352 1.00 88.25 106 GLN A O 1
ATOM 835 N N . TYR A 1 107 ? 0.732 6.782 22.474 1.00 88.31 107 TYR A N 1
ATOM 836 C CA . TYR A 1 107 ? -0.700 6.863 22.717 1.00 88.31 107 TYR A CA 1
ATOM 837 C C . TYR A 1 107 ? -1.418 5.746 21.959 1.00 88.31 107 TYR A C 1
ATOM 839 O O . TYR A 1 107 ? -0.838 5.099 21.080 1.00 88.31 107 TYR A O 1
ATOM 847 N N . ALA A 1 108 ? -2.674 5.504 22.320 1.00 89.38 108 ALA A N 1
ATOM 848 C CA . ALA A 1 108 ? -3.528 4.561 21.623 1.00 89.38 108 ALA A CA 1
ATOM 849 C C . ALA A 1 108 ? -4.951 5.101 21.472 1.00 89.38 108 ALA A C 1
ATOM 851 O O . ALA A 1 108 ? -5.403 5.929 22.261 1.00 89.38 108 ALA A O 1
ATOM 852 N N . VAL A 1 109 ? -5.662 4.611 20.463 1.00 92.62 109 VAL A N 1
ATOM 853 C CA . VAL A 1 109 ? -7.079 4.887 20.234 1.00 92.62 109 VAL A CA 1
ATOM 854 C C . VAL A 1 109 ? -7.820 3.561 20.255 1.00 92.62 109 VAL A C 1
ATOM 856 O O . VAL A 1 109 ? -7.553 2.668 19.450 1.00 92.62 109 VAL A O 1
ATOM 859 N N . VAL A 1 110 ? -8.749 3.422 21.193 1.00 94.25 110 VAL A N 1
ATOM 860 C CA . VAL A 1 110 ? -9.624 2.255 21.295 1.00 94.25 110 VAL A CA 1
ATOM 861 C C . VAL A 1 110 ? -10.781 2.449 20.322 1.00 94.25 110 VAL A C 1
ATOM 863 O O . VAL A 1 110 ? -11.553 3.392 20.480 1.00 94.25 110 VAL A O 1
ATOM 866 N N . TYR A 1 111 ? -10.887 1.569 19.324 1.00 94.69 111 TYR A N 1
ATOM 867 C CA . TYR A 1 111 ? -11.980 1.573 18.342 1.00 94.69 111 TYR A CA 1
ATOM 868 C C . TYR A 1 111 ? -13.155 0.723 18.828 1.00 94.69 111 TYR A C 1
ATOM 870 O O . TYR A 1 111 ? -14.311 1.082 18.634 1.00 94.69 111 TYR A O 1
ATOM 878 N N . ALA A 1 112 ? -12.852 -0.407 19.465 1.00 95.88 112 ALA A N 1
ATOM 879 C CA . ALA A 1 112 ? -13.809 -1.286 20.121 1.00 95.88 112 ALA A CA 1
ATOM 880 C C . ALA A 1 112 ? -13.079 -2.202 21.108 1.00 95.88 112 ALA A C 1
ATOM 882 O O . ALA A 1 112 ? -11.847 -2.225 21.165 1.00 95.88 112 ALA A O 1
ATOM 883 N N . ASP A 1 113 ? -13.838 -3.005 21.853 1.00 95.62 113 ASP A N 1
ATOM 884 C CA . ASP A 1 113 ? -13.251 -4.078 22.650 1.00 95.62 113 ASP A CA 1
ATOM 885 C C . ASP A 1 113 ? -12.455 -5.049 21.760 1.00 95.62 113 ASP A C 1
ATOM 887 O O . ASP A 1 113 ? -12.977 -5.605 20.781 1.00 95.62 113 ASP A O 1
ATOM 891 N N . GLY A 1 114 ? -11.169 -5.191 22.087 1.00 96.31 114 GLY A N 1
ATOM 892 C CA . GLY A 1 114 ? -10.198 -5.976 21.331 1.00 96.31 114 GLY A CA 1
ATOM 893 C C . GLY A 1 114 ? -9.732 -5.372 20.000 1.00 96.31 114 GLY A C 1
ATOM 894 O O . GLY A 1 114 ? -9.121 -6.102 19.226 1.00 96.31 114 GLY A O 1
ATOM 895 N N . VAL A 1 115 ? -10.005 -4.093 19.708 1.00 97.69 115 VAL A N 1
ATOM 896 C CA . VAL A 1 115 ? -9.517 -3.392 18.502 1.00 97.69 115 VAL A CA 1
ATOM 897 C C . VAL A 1 115 ? -8.893 -2.056 18.909 1.00 97.69 115 VAL A C 1
ATOM 899 O O . VAL A 1 115 ? -9.604 -1.085 19.183 1.00 97.69 115 VAL A O 1
ATOM 902 N N . ILE A 1 116 ? -7.560 -2.005 18.977 1.00 96.44 116 ILE A N 1
ATOM 903 C CA . ILE A 1 116 ? -6.827 -0.842 19.492 1.00 96.44 116 ILE A CA 1
ATOM 904 C C . ILE A 1 116 ? -5.762 -0.415 18.487 1.00 96.44 116 ILE A C 1
ATOM 906 O O . ILE A 1 116 ? -4.917 -1.218 18.099 1.00 96.44 116 ILE A O 1
ATOM 910 N N . ARG A 1 117 ? -5.770 0.861 18.096 1.00 95.00 117 ARG A N 1
ATOM 911 C CA . ARG A 1 117 ? -4.700 1.459 17.295 1.00 95.00 117 ARG A CA 1
ATOM 912 C C . ARG A 1 117 ? -3.643 2.049 18.214 1.00 95.00 117 ARG A C 1
ATOM 914 O O . ARG A 1 117 ? -3.964 2.872 19.063 1.00 95.00 117 ARG A O 1
ATOM 921 N N . HIS A 1 118 ? -2.396 1.663 18.017 1.00 92.25 118 HIS A N 1
ATOM 922 C CA . HIS A 1 118 ? -1.238 2.203 18.710 1.00 92.25 118 HIS A CA 1
ATOM 923 C C . HIS A 1 118 ? -0.452 3.121 17.781 1.00 92.25 118 HIS A C 1
ATOM 925 O O . HIS A 1 118 ? -0.288 2.819 16.601 1.00 92.25 118 HIS A O 1
ATOM 931 N N . SER A 1 119 ? 0.056 4.215 18.338 1.00 88.19 119 SER A N 1
ATOM 932 C CA . SER A 1 119 ? 1.050 5.070 17.692 1.00 88.19 119 SE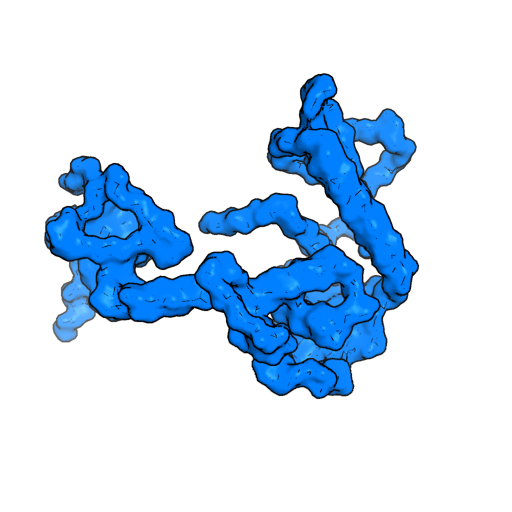R A CA 1
ATOM 933 C C . SER A 1 119 ? 2.329 5.054 18.524 1.00 88.19 119 SER A C 1
ATOM 935 O O . SER A 1 119 ? 2.290 5.073 19.762 1.00 88.19 119 SER A O 1
ATOM 937 N N . THR A 1 120 ? 3.461 4.949 17.840 1.00 87.50 120 THR A N 1
ATOM 938 C CA . THR A 1 120 ? 4.810 4.910 18.411 1.00 87.50 120 THR A CA 1
ATOM 939 C C . THR A 1 120 ? 5.668 6.008 17.781 1.00 87.50 120 THR A C 1
ATOM 941 O O . THR A 1 120 ? 5.245 6.696 16.860 1.00 87.50 120 THR A O 1
ATOM 944 N N . ALA A 1 121 ? 6.914 6.148 18.238 1.00 83.50 121 ALA A N 1
ATOM 945 C CA . ALA A 1 121 ? 7.813 7.189 17.741 1.00 83.50 121 ALA A CA 1
ATOM 946 C C . ALA A 1 121 ? 8.189 7.060 16.249 1.00 83.50 121 ALA A C 1
ATOM 948 O O . ALA A 1 121 ? 8.692 8.027 15.684 1.00 83.50 121 ALA A O 1
ATOM 949 N N . SER A 1 122 ? 8.014 5.882 15.637 1.00 77.62 122 SER A N 1
ATOM 950 C CA . SER A 1 122 ? 8.401 5.634 14.239 1.00 77.62 122 SER A CA 1
ATOM 951 C C . SER A 1 122 ? 7.234 5.229 13.346 1.00 77.62 122 SER A C 1
ATOM 953 O O . SER A 1 122 ? 7.214 5.639 12.194 1.00 77.62 122 SER A O 1
ATOM 955 N N . HIS A 1 123 ? 6.335 4.388 13.852 1.00 83.00 123 HIS A N 1
ATOM 956 C CA . HIS A 1 123 ? 5.214 3.798 13.114 1.00 83.00 123 HIS A CA 1
ATOM 957 C C . HIS A 1 123 ? 4.028 3.586 14.066 1.00 83.00 123 HIS A C 1
ATOM 959 O O . HIS A 1 123 ? 4.022 4.035 15.217 1.00 83.00 123 HIS A O 1
ATOM 965 N N . GLY A 1 124 ? 3.056 2.801 13.638 1.00 90.31 124 GLY A N 1
ATOM 966 C CA . GLY A 1 124 ? 1.941 2.371 14.446 1.00 90.31 124 GLY A CA 1
ATOM 967 C C . GLY A 1 124 ? 1.156 1.282 13.745 1.00 90.31 124 GLY A C 1
ATOM 968 O O . GLY A 1 124 ? 1.590 0.684 12.759 1.00 90.31 124 GLY A O 1
ATOM 969 N N . GLY A 1 125 ? -0.023 1.019 14.283 1.00 93.62 125 GLY A N 1
ATOM 970 C CA . GLY A 1 125 ? -0.940 0.065 13.694 1.00 93.62 125 GLY A CA 1
ATOM 971 C C . GLY A 1 125 ? -1.961 -0.446 14.690 1.00 93.62 125 GLY A C 1
ATOM 972 O O . GLY A 1 125 ? -2.022 -0.015 15.841 1.00 93.62 125 GLY A O 1
ATOM 973 N N . PHE A 1 126 ? -2.780 -1.382 14.239 1.00 97.00 126 PHE A N 1
ATOM 974 C CA . PHE A 1 126 ? -3.795 -2.025 15.052 1.00 97.00 126 PHE A CA 1
ATOM 975 C C . PHE A 1 126 ? -3.238 -3.274 15.725 1.00 97.00 126 PHE A C 1
ATOM 977 O O . PHE A 1 126 ? -2.629 -4.126 15.077 1.00 97.00 126 PHE A O 1
ATOM 984 N N . LEU A 1 127 ? -3.497 -3.395 17.023 1.00 97.38 127 LEU A N 1
ATOM 985 C CA . LEU A 1 127 ? -3.379 -4.635 17.773 1.00 97.38 127 LEU A CA 1
ATOM 986 C C . LEU A 1 127 ? -4.783 -5.149 18.081 1.00 97.38 127 LEU A C 1
ATOM 988 O O . LEU A 1 127 ? -5.627 -4.423 18.621 1.00 97.38 127 LEU A O 1
ATOM 992 N N . LEU A 1 128 ? -5.026 -6.405 17.719 1.00 98.25 128 LEU A N 1
ATOM 993 C CA . LEU A 1 128 ? -6.290 -7.085 17.964 1.00 98.25 128 LEU A CA 1
ATOM 994 C C . LEU A 1 128 ? -6.182 -8.055 19.140 1.00 98.25 128 LEU A C 1
ATOM 996 O O . LEU A 1 128 ? -5.149 -8.697 19.331 1.00 98.25 128 LEU A O 1
ATOM 1000 N N . SER A 1 129 ? -7.273 -8.225 19.893 1.00 97.81 129 SER A N 1
ATOM 1001 C CA . SER A 1 129 ? -7.382 -9.364 20.811 1.00 97.81 129 SER A CA 1
ATOM 1002 C C . SER A 1 129 ? -7.357 -10.678 20.029 1.00 97.81 129 SER A C 1
ATOM 1004 O O . SER A 1 129 ? -7.651 -10.717 18.830 1.00 97.81 129 SER A O 1
ATOM 1006 N N . ALA A 1 130 ? -7.053 -11.782 20.710 1.00 97.62 130 ALA A N 1
ATOM 1007 C CA . ALA A 1 130 ? -7.072 -13.099 20.086 1.00 97.62 130 ALA A CA 1
ATOM 1008 C C . ALA A 1 130 ? -8.450 -13.429 19.481 1.00 97.62 130 ALA A C 1
ATOM 1010 O O . ALA A 1 130 ? -8.504 -13.978 18.380 1.00 97.62 130 ALA A O 1
ATOM 1011 N N . GLU A 1 131 ? -9.557 -13.051 20.140 1.00 97.69 131 GLU A N 1
ATOM 1012 C CA . GLU A 1 131 ? -10.902 -13.293 19.602 1.00 97.69 131 GLU A CA 1
ATOM 1013 C C . GLU A 1 131 ? -11.177 -12.466 18.341 1.00 97.69 131 GLU A C 1
ATOM 1015 O O . GLU A 1 131 ? -11.671 -13.007 17.351 1.00 97.69 131 GLU A O 1
ATOM 1020 N N . ARG A 1 132 ? -10.825 -11.172 18.344 1.00 98.06 132 ARG A N 1
ATOM 1021 C CA . ARG A 1 132 ? -10.994 -10.298 17.171 1.00 98.06 132 ARG A CA 1
ATOM 1022 C C . ARG A 1 132 ? -10.103 -10.735 16.019 1.00 98.06 132 ARG A C 1
ATOM 1024 O O . ARG A 1 132 ? -10.550 -10.808 14.881 1.00 98.06 132 ARG A O 1
ATOM 1031 N N . ASN A 1 133 ? -8.858 -11.100 16.297 1.00 98.31 133 ASN A N 1
ATOM 1032 C CA . ASN A 1 133 ? -7.973 -11.600 15.258 1.00 98.31 133 ASN A CA 1
ATOM 1033 C C . ASN A 1 133 ? -8.495 -12.920 14.666 1.00 98.31 133 ASN A C 1
ATOM 1035 O O . ASN A 1 133 ? -8.390 -13.148 13.464 1.00 98.31 133 ASN A O 1
ATOM 1039 N N . ALA A 1 134 ? -9.109 -13.782 15.483 1.00 97.62 134 ALA A N 1
ATOM 1040 C CA . ALA A 1 134 ? -9.667 -15.049 15.023 1.00 97.62 134 ALA A CA 1
ATOM 1041 C C . ALA A 1 134 ? -10.850 -14.892 14.051 1.00 97.62 134 ALA A C 1
ATOM 1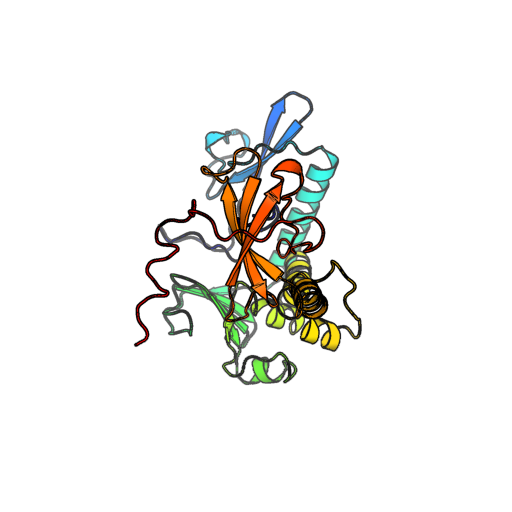043 O O . ALA A 1 134 ? -11.055 -15.799 13.243 1.00 97.62 134 ALA A O 1
ATOM 1044 N N . SER A 1 135 ? -11.585 -13.771 14.081 1.00 97.00 135 SER A N 1
ATOM 1045 C CA . SER A 1 135 ? -12.664 -13.509 13.117 1.00 97.00 135 SER A CA 1
ATOM 1046 C C . SER A 1 135 ? -12.166 -13.072 11.737 1.00 97.00 135 SER A C 1
ATOM 1048 O O . SER A 1 135 ? -12.950 -13.073 10.791 1.00 97.00 135 SER A O 1
ATOM 1050 N N . ILE A 1 136 ? -10.886 -12.712 11.595 1.00 97.56 136 ILE A N 1
ATOM 1051 C CA . ILE A 1 136 ? -10.293 -12.364 10.297 1.00 97.56 136 ILE A CA 1
ATOM 1052 C C . ILE A 1 136 ? -9.997 -13.650 9.502 1.00 97.56 136 ILE A C 1
ATOM 1054 O O . ILE A 1 136 ? -9.438 -14.600 10.068 1.00 97.56 136 ILE A O 1
ATOM 1058 N N . PRO A 1 137 ? -10.329 -13.706 8.192 1.00 95.94 137 PRO A N 1
ATOM 1059 C CA . PRO A 1 137 ? -10.053 -14.869 7.355 1.00 95.94 137 PRO A CA 1
ATOM 1060 C C . PRO A 1 137 ? -8.581 -15.287 7.379 1.00 95.94 137 PRO A C 1
ATOM 1062 O O . PRO A 1 137 ? -7.675 -14.467 7.240 1.00 95.94 137 PRO A O 1
ATOM 1065 N N . VAL A 1 138 ? -8.338 -16.596 7.500 1.00 96.06 138 VAL A N 1
ATOM 1066 C CA . VAL A 1 138 ? -6.997 -17.168 7.726 1.00 96.06 138 VAL A CA 1
ATOM 1067 C C . VAL A 1 138 ? -5.962 -16.714 6.690 1.00 96.06 138 VAL A C 1
ATOM 1069 O O . VAL A 1 138 ? -4.805 -16.533 7.047 1.00 96.06 138 VAL A O 1
ATOM 1072 N N . PHE A 1 139 ? -6.365 -16.518 5.432 1.00 95.12 139 PHE A N 1
ATOM 1073 C CA . PHE A 1 139 ? -5.452 -16.181 4.334 1.00 95.12 139 PHE A CA 1
ATOM 1074 C C . PHE A 1 139 ? -4.912 -14.741 4.374 1.00 95.12 139 PHE A C 1
ATOM 1076 O O . PHE A 1 139 ? -3.900 -14.475 3.735 1.00 95.12 139 PHE A O 1
ATOM 1083 N N . ILE A 1 140 ? -5.569 -13.827 5.098 1.00 95.81 140 ILE A N 1
ATOM 1084 C CA . ILE A 1 140 ? -5.165 -12.411 5.214 1.00 95.81 140 ILE A CA 1
ATOM 1085 C C . ILE A 1 140 ? -4.865 -12.001 6.666 1.00 95.81 140 ILE A C 1
ATOM 1087 O O . ILE A 1 140 ? -4.396 -10.900 6.943 1.00 95.81 140 ILE A O 1
ATOM 1091 N N . ARG A 1 141 ? -5.125 -12.901 7.616 1.00 97.06 141 ARG A N 1
ATOM 1092 C CA . ARG A 1 141 ? -4.925 -12.679 9.045 1.00 97.06 141 ARG A CA 1
ATOM 1093 C C . ARG A 1 141 ? -3.442 -12.617 9.411 1.00 97.06 141 ARG A C 1
ATOM 1095 O O . ARG A 1 141 ? -2.685 -13.544 9.129 1.00 97.06 141 ARG A O 1
ATOM 1102 N N . SER A 1 142 ? -3.064 -11.580 10.155 1.00 96.81 142 SER A N 1
ATOM 1103 C CA . SER A 1 142 ? -1.755 -11.480 10.805 1.00 96.81 142 SER A CA 1
ATOM 1104 C C . SER A 1 142 ? -1.648 -12.495 11.956 1.00 96.81 142 SER A C 1
ATOM 1106 O O . SER A 1 142 ? -2.511 -12.483 12.843 1.00 96.81 142 SER A O 1
ATOM 1108 N N . PRO A 1 143 ? -0.618 -13.365 11.998 1.00 95.06 143 PRO A N 1
ATOM 1109 C CA . PRO A 1 143 ? -0.452 -14.350 13.071 1.00 95.06 143 PRO A CA 1
ATOM 1110 C C . PRO A 1 143 ? -0.369 -13.725 14.467 1.00 95.06 143 PRO A C 1
ATOM 1112 O O . PRO A 1 143 ? -0.959 -14.247 15.408 1.00 95.06 143 PRO A O 1
ATOM 1115 N N . GLU A 1 144 ? 0.299 -12.576 14.573 1.00 94.25 144 GLU A N 1
ATOM 1116 C CA . GLU A 1 144 ? 0.537 -11.866 15.836 1.00 94.25 144 GLU A CA 1
ATOM 1117 C C . GLU A 1 144 ? -0.616 -10.925 16.221 1.00 94.25 144 GLU A C 1
ATOM 1119 O O . GLU A 1 144 ? -0.550 -10.233 17.232 1.00 94.25 144 GLU A O 1
ATOM 1124 N N . GLY A 1 145 ? -1.665 -10.833 15.392 1.00 97.12 145 GLY A N 1
ATOM 1125 C CA . GLY A 1 145 ? -2.751 -9.868 15.591 1.00 97.12 145 GLY A CA 1
ATOM 1126 C C . GLY A 1 145 ? -2.321 -8.407 15.442 1.00 97.12 145 GLY A C 1
ATOM 1127 O O . GLY A 1 145 ? -3.061 -7.516 15.856 1.00 97.12 145 GLY A O 1
ATOM 1128 N N . ALA A 1 146 ? -1.148 -8.167 14.851 1.00 97.06 146 ALA A N 1
ATOM 1129 C CA . ALA A 1 146 ? -0.592 -6.846 14.599 1.00 97.06 146 ALA A CA 1
ATOM 1130 C C . ALA A 1 146 ? -0.711 -6.464 13.120 1.00 97.06 146 ALA A C 1
ATOM 1132 O O . ALA A 1 146 ? -0.281 -7.222 12.244 1.00 97.06 146 ALA A O 1
ATOM 1133 N N . TYR A 1 147 ? -1.274 -5.286 12.861 1.00 96.88 147 TYR A N 1
ATOM 1134 C CA . TYR A 1 147 ? -1.587 -4.761 11.533 1.00 96.88 147 TYR A CA 1
ATOM 1135 C C . TYR A 1 147 ? -1.038 -3.337 11.396 1.00 96.88 147 TYR A C 1
ATOM 1137 O O . TYR A 1 147 ? -1.599 -2.398 11.949 1.00 96.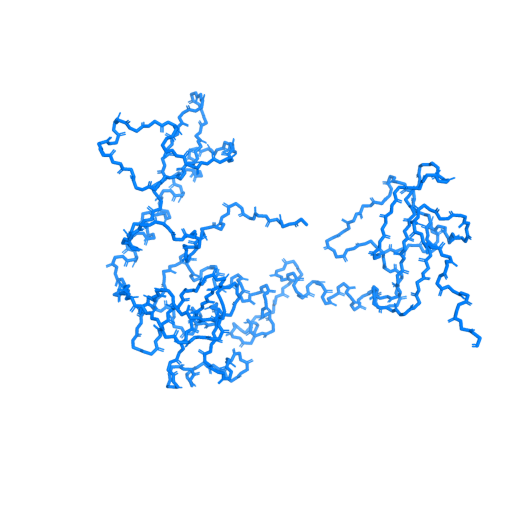88 147 TYR A O 1
ATOM 1145 N N . GLU A 1 148 ? 0.080 -3.206 10.691 1.00 93.69 148 GLU A N 1
ATOM 1146 C CA . GLU A 1 148 ? 0.835 -1.969 10.456 1.00 93.69 148 GLU A CA 1
ATOM 1147 C C . GLU A 1 148 ? 0.017 -0.889 9.710 1.00 93.69 148 GLU A C 1
ATOM 1149 O O . GLU A 1 148 ? -0.867 -1.209 8.911 1.00 93.69 148 GLU A O 1
ATOM 1154 N N . GLU A 1 149 ? 0.267 0.383 10.037 1.00 86.88 149 GLU A N 1
ATOM 1155 C CA . GLU A 1 149 ? -0.553 1.541 9.647 1.00 86.88 149 GLU A CA 1
ATOM 1156 C C . GLU A 1 149 ? -0.460 1.985 8.179 1.00 86.88 149 GLU A C 1
ATOM 1158 O O . GLU A 1 149 ? -1.407 2.603 7.699 1.00 86.88 149 GLU A O 1
ATOM 1163 N N . ASP A 1 150 ? 0.599 1.645 7.447 1.00 85.69 150 ASP A N 1
ATOM 1164 C CA . ASP A 1 150 ? 0.747 2.001 6.031 1.00 85.69 150 ASP A CA 1
ATOM 1165 C C . ASP A 1 150 ? 0.001 1.027 5.106 1.00 85.69 150 ASP A C 1
ATOM 1167 O O . ASP A 1 150 ? -0.435 1.401 4.015 1.00 85.69 150 ASP A O 1
ATOM 1171 N N . CYS A 1 151 ? -0.158 -0.236 5.518 1.00 88.88 151 CYS A N 1
ATOM 1172 C CA . CYS A 1 151 ? -0.751 -1.264 4.656 1.00 88.88 151 CYS A CA 1
ATOM 1173 C C . CYS A 1 151 ? -1.745 -2.198 5.357 1.00 88.88 151 CYS A C 1
ATOM 1175 O O . CYS A 1 151 ? -2.890 -2.339 4.920 1.00 88.88 151 CYS A O 1
ATOM 1177 N N . ALA A 1 152 ? -1.335 -2.871 6.430 1.00 93.56 152 ALA A N 1
ATOM 1178 C CA . ALA A 1 152 ? -2.097 -3.982 6.993 1.00 93.56 152 ALA A CA 1
ATOM 1179 C C . ALA A 1 152 ? -3.341 -3.531 7.781 1.00 93.56 152 ALA A C 1
ATOM 1181 O O . ALA A 1 152 ? -4.273 -4.321 7.940 1.00 93.56 152 ALA A O 1
ATOM 1182 N N . TRP A 1 153 ? -3.414 -2.271 8.228 1.00 96.06 153 TRP A N 1
ATOM 1183 C CA . TRP A 1 153 ? -4.610 -1.681 8.849 1.00 96.06 153 TRP A CA 1
ATOM 1184 C C . TRP A 1 153 ? -5.867 -1.846 7.985 1.00 96.06 153 TRP A C 1
ATOM 1186 O O . TRP A 1 153 ? -6.973 -1.993 8.507 1.00 96.06 153 TRP A O 1
ATOM 1196 N N . ALA A 1 154 ? -5.692 -1.881 6.663 1.00 95.31 154 ALA A N 1
ATOM 1197 C CA . ALA A 1 154 ? -6.769 -2.037 5.704 1.00 95.31 154 ALA A CA 1
ATOM 1198 C C . ALA A 1 154 ? -7.510 -3.377 5.867 1.00 95.31 154 ALA A C 1
ATOM 1200 O O . ALA A 1 154 ? -8.717 -3.457 5.641 1.00 95.31 154 ALA A O 1
ATOM 1201 N N . VAL A 1 155 ? -6.817 -4.414 6.354 1.00 97.44 155 VAL A N 1
ATOM 1202 C CA . VAL A 1 155 ? -7.425 -5.700 6.726 1.00 97.44 155 VAL A CA 1
ATOM 1203 C C . VAL A 1 155 ? -8.388 -5.522 7.901 1.00 97.44 155 VAL A C 1
ATOM 1205 O O . VAL A 1 155 ? -9.484 -6.078 7.891 1.00 97.44 155 VAL A O 1
ATOM 1208 N N . VAL A 1 156 ? -8.011 -4.717 8.899 1.00 97.75 156 VAL A N 1
ATOM 1209 C CA . VAL A 1 156 ? -8.848 -4.426 10.075 1.00 97.75 156 VAL A CA 1
ATOM 1210 C C . VAL A 1 156 ? -10.078 -3.617 9.670 1.00 97.75 156 VAL A C 1
ATOM 1212 O O . VAL A 1 156 ? -11.189 -3.952 10.081 1.00 97.75 156 VAL A O 1
ATOM 1215 N N . ALA A 1 157 ? -9.899 -2.602 8.824 1.00 96.06 157 ALA A N 1
ATOM 1216 C CA . ALA A 1 157 ? -10.995 -1.779 8.322 1.00 96.06 157 ALA A CA 1
ATOM 1217 C C . ALA A 1 157 ? -11.992 -2.559 7.456 1.00 96.06 157 ALA A C 1
ATOM 1219 O O . ALA A 1 157 ? -13.198 -2.336 7.554 1.00 96.06 157 ALA A O 1
ATOM 1220 N N . ASN A 1 158 ? -11.510 -3.515 6.660 1.00 95.94 158 ASN A N 1
ATOM 1221 C CA . ASN A 1 158 ? -12.372 -4.403 5.887 1.00 95.94 158 ASN A CA 1
ATOM 1222 C C . ASN A 1 158 ? -13.096 -5.438 6.770 1.00 95.94 158 ASN A C 1
ATOM 1224 O O . ASN A 1 158 ? -14.274 -5.705 6.552 1.00 95.94 158 ASN A O 1
ATOM 1228 N N . ALA A 1 159 ? -12.425 -5.983 7.791 1.00 96.31 159 ALA A N 1
ATOM 1229 C CA . ALA A 1 159 ? -13.008 -6.979 8.691 1.00 96.31 159 ALA A CA 1
ATOM 1230 C C . ALA A 1 159 ? -14.037 -6.398 9.678 1.00 96.31 159 ALA A C 1
ATOM 1232 O O . ALA A 1 159 ? -14.965 -7.100 10.082 1.00 96.31 159 ALA A O 1
ATOM 1233 N N . PHE A 1 160 ? -13.883 -5.131 10.075 1.00 96.69 160 PHE A N 1
ATOM 1234 C CA . PHE A 1 160 ? -14.748 -4.464 11.054 1.00 96.69 160 PHE A CA 1
ATOM 1235 C C . PHE A 1 160 ? -15.263 -3.116 10.534 1.00 96.69 160 PHE A C 1
ATOM 1237 O O . PHE A 1 160 ? -14.994 -2.083 11.150 1.00 96.69 160 PHE A O 1
ATOM 1244 N N . PRO A 1 161 ? -16.022 -3.091 9.424 1.00 95.31 161 PRO A N 1
ATOM 1245 C CA . PRO A 1 161 ? -16.379 -1.851 8.741 1.00 95.31 161 PRO A CA 1
ATOM 1246 C C . PRO A 1 161 ? -17.161 -0.879 9.634 1.00 95.31 161 PRO A C 1
ATOM 1248 O O . PRO A 1 161 ? -17.026 0.330 9.484 1.00 95.31 161 PRO A O 1
ATOM 1251 N N . ASP A 1 162 ? -17.938 -1.360 10.600 1.00 95.19 162 ASP A N 1
ATOM 1252 C CA . ASP A 1 162 ? -18.728 -0.495 11.489 1.00 95.19 162 ASP A CA 1
ATOM 1253 C C . ASP A 1 162 ? -17.873 0.377 12.423 1.00 95.19 162 ASP A C 1
ATOM 1255 O O . ASP A 1 162 ? -18.371 1.349 12.983 1.00 95.19 162 ASP A O 1
ATOM 1259 N N . LEU A 1 163 ? -16.580 0.068 12.572 1.00 94.62 163 LEU A N 1
ATOM 1260 C CA . LEU A 1 163 ? -15.642 0.865 13.369 1.00 94.62 163 LEU A CA 1
ATOM 1261 C C . LEU A 1 163 ? -15.009 2.015 12.577 1.00 94.62 163 LEU A C 1
ATOM 1263 O O . LEU A 1 163 ? -14.260 2.811 13.149 1.00 94.62 163 LEU A O 1
ATOM 1267 N N . PHE A 1 164 ? -15.281 2.086 11.273 1.00 91.75 164 PHE A N 1
ATOM 1268 C CA . PHE A 1 164 ? -14.640 2.998 10.335 1.00 91.75 164 PHE A CA 1
ATOM 1269 C C . PHE A 1 164 ? -15.665 3.869 9.617 1.00 91.75 164 PHE A C 1
ATOM 1271 O O . PHE A 1 164 ? -16.792 3.458 9.322 1.00 91.75 164 PHE A O 1
ATOM 1278 N N . ILE A 1 165 ? -15.251 5.090 9.307 1.00 86.56 165 ILE A N 1
ATOM 1279 C CA . ILE A 1 165 ? -16.047 6.021 8.506 1.00 86.56 165 ILE A CA 1
ATOM 1280 C C . ILE A 1 165 ? -15.910 5.685 7.014 1.00 86.56 165 ILE A C 1
ATOM 1282 O O . ILE A 1 165 ? -15.008 4.955 6.598 1.00 86.56 165 ILE A O 1
ATOM 1286 N N . ASN A 1 166 ? -16.781 6.237 6.172 1.00 86.56 166 ASN A N 1
ATOM 1287 C CA . ASN A 1 166 ? -16.787 5.941 4.735 1.00 86.56 166 ASN A CA 1
ATOM 1288 C C . ASN A 1 166 ? -15.477 6.324 4.045 1.00 86.56 166 ASN A C 1
ATOM 1290 O O . ASN A 1 166 ? -15.008 5.591 3.178 1.00 86.56 166 ASN A O 1
ATOM 1294 N N . TYR A 1 167 ? -14.876 7.444 4.448 1.00 80.19 167 TYR A N 1
ATOM 1295 C CA . TYR A 1 167 ? -13.583 7.873 3.924 1.00 80.19 167 TYR A CA 1
ATOM 1296 C C . TYR A 1 167 ? -12.498 6.812 4.172 1.00 80.19 167 TYR A C 1
ATOM 1298 O O . TYR A 1 167 ? -11.850 6.360 3.230 1.00 80.19 167 TYR A O 1
ATOM 1306 N N . GLU A 1 168 ? -12.369 6.336 5.412 1.00 86.06 168 GLU A N 1
ATOM 1307 C CA . GLU A 1 168 ? -11.413 5.286 5.788 1.00 86.06 168 GLU A CA 1
ATOM 1308 C C . GLU A 1 168 ? -11.701 3.967 5.067 1.00 86.06 168 GLU A C 1
ATOM 1310 O O . GLU A 1 168 ? -10.771 3.303 4.624 1.00 86.06 168 GLU A O 1
ATOM 1315 N N . LYS A 1 169 ? -12.976 3.598 4.888 1.00 90.75 169 LYS A N 1
ATOM 1316 C CA . LYS A 1 169 ? -13.359 2.389 4.140 1.00 90.75 169 LYS A CA 1
ATOM 1317 C C . LYS A 1 169 ? -12.876 2.427 2.693 1.00 90.75 169 LYS A C 1
ATOM 1319 O O . LYS A 1 169 ? -12.362 1.421 2.213 1.00 90.75 169 LYS A O 1
ATOM 1324 N N . ARG A 1 170 ? -13.016 3.570 2.008 1.00 89.31 170 ARG A N 1
ATOM 1325 C CA . ARG A 1 170 ? -12.514 3.738 0.631 1.00 89.31 170 ARG A CA 1
ATOM 1326 C C . ARG A 1 170 ? -10.993 3.588 0.575 1.00 89.31 170 ARG A C 1
ATOM 1328 O O . ARG A 1 170 ? -10.490 2.842 -0.255 1.00 89.31 170 ARG A O 1
ATOM 1335 N N . HIS A 1 171 ? -10.281 4.211 1.512 1.00 86.69 171 HIS A N 1
ATOM 1336 C CA . HIS A 1 171 ? -8.818 4.130 1.573 1.00 86.69 171 HIS A CA 1
ATOM 1337 C C . HIS A 1 171 ? -8.335 2.721 1.922 1.00 86.69 171 HIS A C 1
ATOM 1339 O O . HIS A 1 171 ? -7.351 2.247 1.361 1.00 86.69 171 HIS A O 1
ATOM 1345 N N . ALA A 1 172 ? -9.033 2.024 2.819 1.00 90.56 172 ALA A N 1
ATOM 1346 C CA . ALA A 1 172 ? -8.747 0.633 3.138 1.00 90.56 172 ALA A CA 1
ATOM 1347 C C . ALA A 1 172 ? -8.952 -0.275 1.919 1.00 90.56 172 ALA A C 1
ATOM 1349 O O . ALA A 1 172 ? -8.107 -1.119 1.632 1.00 90.56 172 ALA A O 1
ATOM 1350 N N . ASP A 1 173 ? -10.039 -0.088 1.172 1.00 93.62 173 ASP A N 1
ATOM 1351 C CA . ASP A 1 173 ? -10.288 -0.840 -0.056 1.00 93.62 173 ASP A CA 1
ATOM 1352 C C . ASP A 1 173 ? -9.168 -0.628 -1.089 1.00 93.62 173 ASP A C 1
ATOM 1354 O O . ASP A 1 173 ? -8.574 -1.594 -1.570 1.00 93.62 173 ASP A O 1
ATOM 1358 N N . GLU A 1 174 ? -8.800 0.627 -1.354 1.00 92.06 174 GLU A N 1
ATOM 1359 C CA . GLU A 1 174 ? -7.690 0.973 -2.248 1.00 92.06 174 GLU A CA 1
ATOM 1360 C C . GLU A 1 174 ? -6.360 0.379 -1.761 1.00 92.06 174 GLU A C 1
ATOM 1362 O O . GLU A 1 174 ? -5.630 -0.242 -2.536 1.00 92.06 174 GLU A O 1
ATOM 1367 N N . THR A 1 175 ? -6.069 0.482 -0.464 1.00 90.56 175 THR A N 1
ATOM 1368 C CA . THR A 1 175 ? -4.856 -0.078 0.150 1.00 90.56 175 THR A CA 1
ATOM 1369 C C . THR A 1 175 ? -4.810 -1.600 -0.014 1.00 90.56 175 THR A C 1
ATOM 1371 O O . THR A 1 175 ? -3.784 -2.146 -0.426 1.00 90.56 175 THR A O 1
ATOM 1374 N N . LEU A 1 176 ? -5.921 -2.309 0.215 1.00 93.81 176 LEU A N 1
ATOM 1375 C CA . LEU A 1 176 ? -6.000 -3.753 -0.025 1.00 93.81 176 LEU A CA 1
ATOM 1376 C C . LEU A 1 176 ? -5.732 -4.102 -1.495 1.00 93.81 176 LEU A C 1
ATOM 1378 O O . LEU A 1 176 ? -4.942 -5.010 -1.753 1.00 93.81 176 LEU A O 1
ATOM 1382 N N . ARG A 1 177 ? -6.305 -3.369 -2.460 1.00 94.19 177 ARG A N 1
ATOM 1383 C CA . ARG A 1 177 ? -6.026 -3.589 -3.894 1.00 94.19 177 ARG A CA 1
ATOM 1384 C C . ARG A 1 177 ? -4.547 -3.394 -4.230 1.00 94.19 177 ARG A C 1
ATOM 1386 O O . ARG A 1 177 ? -3.987 -4.154 -5.023 1.00 94.19 177 ARG A O 1
ATOM 1393 N N . GLN A 1 178 ? -3.900 -2.380 -3.655 1.00 91.19 178 GLN A N 1
ATOM 1394 C CA . GLN A 1 178 ? -2.508 -2.054 -3.978 1.00 91.19 178 GLN A CA 1
ATOM 1395 C C . GLN A 1 178 ? -1.499 -2.994 -3.306 1.00 91.19 178 GLN A C 1
ATOM 1397 O O . GLN A 1 178 ? -0.537 -3.407 -3.959 1.00 91.19 178 GLN A O 1
ATOM 1402 N N . PHE A 1 179 ? -1.709 -3.352 -2.036 1.00 89.94 179 PHE A N 1
ATOM 1403 C CA . PHE A 1 179 ? -0.739 -4.107 -1.231 1.00 89.94 179 PHE A CA 1
ATOM 1404 C C . PHE A 1 179 ? -1.059 -5.602 -1.114 1.00 89.94 179 PHE A C 1
ATOM 1406 O O . PHE A 1 179 ? -0.140 -6.421 -1.071 1.00 89.94 179 PHE A O 1
ATOM 1413 N N . TYR A 1 180 ? -2.341 -5.975 -1.122 1.00 94.19 180 TYR A N 1
ATOM 1414 C CA . TYR A 1 180 ? -2.811 -7.353 -0.949 1.00 94.19 180 TYR A CA 1
ATOM 1415 C C . TYR A 1 180 ? -3.805 -7.767 -2.047 1.00 94.19 180 TYR A C 1
ATOM 1417 O O . TYR A 1 180 ? -4.886 -8.268 -1.733 1.00 94.19 180 TYR A O 1
ATOM 1425 N N . PRO A 1 181 ? -3.469 -7.598 -3.340 1.00 95.50 181 PRO A N 1
ATOM 1426 C CA . PRO A 1 181 ? -4.435 -7.757 -4.423 1.00 95.50 181 PRO A CA 1
ATOM 1427 C C . PRO A 1 181 ? -5.076 -9.145 -4.465 1.00 95.50 181 PRO A C 1
ATOM 1429 O O . PRO A 1 181 ? -6.284 -9.240 -4.610 1.00 95.50 181 PRO A O 1
ATOM 1432 N N . ASP A 1 182 ? -4.306 -10.220 -4.272 1.00 95.56 182 ASP A N 1
ATOM 1433 C CA . ASP A 1 182 ? -4.854 -11.586 -4.304 1.00 95.56 182 ASP A CA 1
ATOM 1434 C C . ASP A 1 182 ? -5.851 -11.818 -3.153 1.00 95.56 182 ASP A C 1
ATOM 1436 O O . ASP A 1 182 ? -6.839 -12.535 -3.294 1.00 95.56 182 ASP A O 1
ATOM 1440 N N . ALA A 1 183 ? -5.598 -11.188 -2.002 1.00 94.94 183 ALA A N 1
ATOM 1441 C CA . ALA A 1 183 ? -6.476 -11.266 -0.846 1.00 94.94 183 ALA A CA 1
ATOM 1442 C C . ALA A 1 183 ? -7.734 -10.408 -1.048 1.00 94.94 183 ALA A C 1
ATOM 1444 O O . ALA A 1 183 ? -8.822 -10.844 -0.687 1.00 94.94 183 ALA A O 1
ATOM 1445 N N . TRP A 1 184 ? -7.601 -9.233 -1.673 1.00 96.50 184 TRP A N 1
ATOM 1446 C CA . TRP A 1 184 ? -8.733 -8.402 -2.086 1.00 96.50 184 TRP A CA 1
ATOM 1447 C C . TRP A 1 184 ? -9.648 -9.157 -3.060 1.00 96.50 184 TRP A C 1
ATOM 1449 O O . TRP A 1 184 ? -10.851 -9.231 -2.832 1.00 96.50 184 TRP A O 1
ATOM 1459 N N . GLU A 1 185 ? -9.086 -9.813 -4.080 1.00 96.50 185 GLU A N 1
ATOM 1460 C CA . GLU A 1 185 ? -9.851 -10.628 -5.037 1.00 96.50 185 GLU A CA 1
ATOM 1461 C C . GLU A 1 185 ? -10.575 -11.790 -4.344 1.00 96.50 185 GLU A C 1
ATOM 1463 O O . GLU A 1 185 ? -11.737 -12.069 -4.637 1.00 96.50 185 GLU A O 1
ATOM 1468 N N . ALA A 1 186 ? -9.922 -12.444 -3.379 1.00 95.56 186 ALA A N 1
ATOM 1469 C CA . ALA A 1 186 ? -10.536 -13.511 -2.591 1.00 95.56 186 ALA A CA 1
ATOM 1470 C C . ALA A 1 186 ? -11.668 -13.009 -1.673 1.00 95.56 186 ALA A C 1
ATOM 1472 O O . ALA A 1 186 ? -12.638 -13.735 -1.458 1.00 95.56 186 ALA A O 1
ATOM 1473 N N . LEU A 1 187 ? -11.555 -11.790 -1.130 1.00 92.31 187 LEU A N 1
ATOM 1474 C CA . LEU A 1 187 ? -12.581 -11.164 -0.289 1.00 92.31 187 LEU A CA 1
ATOM 1475 C C . LEU A 1 187 ? -13.785 -10.688 -1.113 1.00 92.31 187 LEU A C 1
ATOM 1477 O O . LEU A 1 187 ? -14.926 -10.914 -0.713 1.00 92.31 187 LEU A O 1
ATOM 1481 N N . CYS A 1 188 ? -13.535 -10.038 -2.250 1.00 91.56 188 CYS A N 1
ATOM 1482 C CA . CYS A 1 188 ? -14.565 -9.419 -3.086 1.00 91.56 188 CYS A CA 1
ATOM 1483 C C . CYS A 1 188 ? -15.181 -10.386 -4.108 1.00 91.56 188 CYS A C 1
ATOM 1485 O O . CYS A 1 188 ? -16.297 -10.157 -4.567 1.00 91.56 188 CYS A O 1
ATOM 1487 N N . GLY A 1 189 ? -14.482 -11.469 -4.463 1.00 93.25 189 GLY A N 1
ATOM 1488 C CA . GLY A 1 189 ? -14.905 -12.393 -5.519 1.00 93.25 189 GLY A CA 1
ATOM 1489 C C . GLY A 1 189 ? -14.758 -11.821 -6.934 1.00 93.25 189 GLY A C 1
ATOM 1490 O O . GLY A 1 189 ? -15.352 -12.349 -7.873 1.00 93.25 189 GLY A O 1
ATOM 1491 N N . GLU A 1 190 ? -13.977 -10.753 -7.089 1.00 93.31 190 GLU A N 1
ATOM 1492 C CA . GLU A 1 190 ? -13.725 -10.056 -8.351 1.00 93.31 190 GLU A CA 1
ATOM 1493 C C . GLU A 1 190 ? -12.249 -10.160 -8.734 1.00 93.31 190 GLU A C 1
ATOM 1495 O O . GLU A 1 190 ? -11.398 -10.357 -7.872 1.00 93.31 190 GLU A O 1
ATOM 1500 N N . ILE A 1 191 ? -11.942 -10.025 -10.027 1.00 94.75 191 ILE A N 1
ATOM 1501 C CA . ILE A 1 191 ? -10.565 -10.001 -10.531 1.00 94.75 191 ILE A CA 1
ATOM 1502 C C . ILE A 1 191 ? -10.215 -8.562 -10.907 1.00 94.75 191 ILE A C 1
ATOM 1504 O O . ILE A 1 191 ? -10.922 -7.925 -11.682 1.00 94.75 191 ILE A O 1
ATOM 1508 N N . LEU A 1 192 ? -9.104 -8.072 -10.370 1.00 94.62 192 LEU A N 1
ATOM 1509 C CA . LEU A 1 192 ? -8.525 -6.776 -10.680 1.00 94.62 192 LEU A CA 1
ATOM 1510 C C . LEU A 1 192 ? -7.968 -6.773 -12.109 1.00 94.62 192 LEU A C 1
ATOM 1512 O O . LEU A 1 192 ? -7.072 -7.551 -12.462 1.00 94.62 192 LEU A O 1
ATOM 1516 N N . GLU A 1 193 ? -8.483 -5.845 -12.905 1.00 94.38 193 GLU A N 1
ATOM 1517 C CA . GLU A 1 193 ? -8.062 -5.560 -14.272 1.00 94.38 193 GLU A CA 1
ATOM 1518 C C . GLU A 1 193 ? -6.702 -4.833 -14.314 1.00 94.38 193 GLU A C 1
ATOM 1520 O O . GLU A 1 193 ? -6.268 -4.251 -13.309 1.00 94.38 193 GLU A O 1
ATOM 1525 N N . PRO A 1 194 ? -6.000 -4.832 -15.470 1.00 92.50 194 PRO A N 1
ATOM 1526 C CA . PRO A 1 194 ? -4.794 -4.026 -15.645 1.00 92.50 194 PRO A CA 1
ATOM 1527 C C . PRO A 1 194 ? -5.016 -2.563 -15.236 1.00 92.50 194 PRO A C 1
ATOM 1529 O O . PRO A 1 194 ? -6.000 -1.943 -15.639 1.00 92.50 194 PRO A O 1
ATOM 1532 N N . GLY A 1 195 ? -4.094 -2.001 -14.455 1.00 91.19 195 GLY A N 1
ATOM 1533 C CA . GLY A 1 195 ? -4.176 -0.629 -13.942 1.00 91.19 195 GLY A CA 1
ATOM 1534 C C . GLY A 1 195 ? -4.873 -0.491 -12.585 1.00 91.19 195 GLY A C 1
ATOM 1535 O O . GLY A 1 195 ? -4.751 0.556 -11.953 1.00 91.19 195 GLY A O 1
ATOM 1536 N N . GLN A 1 196 ? -5.573 -1.524 -12.098 1.00 92.44 196 GLN A N 1
ATOM 1537 C CA . GLN A 1 196 ? -6.293 -1.462 -10.817 1.00 92.44 196 GLN A CA 1
ATOM 1538 C C . GLN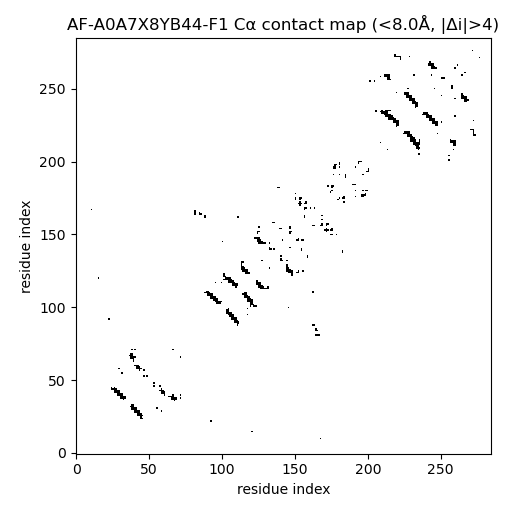 A 1 196 ? -5.434 -1.850 -9.603 1.00 92.44 196 GLN A C 1
ATOM 1540 O O . GLN A 1 196 ? -5.825 -1.601 -8.465 1.00 92.44 196 GLN A O 1
ATOM 1545 N N . SER A 1 197 ? -4.254 -2.441 -9.822 1.00 94.81 197 SER A N 1
ATOM 1546 C CA . SER A 1 197 ? -3.294 -2.757 -8.763 1.00 94.81 197 SER A CA 1
ATOM 1547 C C . SER A 1 197 ? -1.868 -2.680 -9.281 1.00 94.81 197 SER A C 1
ATOM 1549 O O . SER A 1 197 ? -1.422 -3.513 -10.074 1.00 94.81 197 SER A O 1
ATOM 1551 N N . ARG A 1 198 ? -1.100 -1.738 -8.731 1.00 89.56 198 ARG A N 1
ATOM 1552 C CA . ARG A 1 198 ? 0.316 -1.545 -9.048 1.00 89.56 198 ARG A CA 1
ATOM 1553 C C . ARG A 1 198 ? 1.139 -2.804 -8.781 1.00 89.56 198 ARG A C 1
ATOM 1555 O O . ARG A 1 198 ? 2.126 -3.039 -9.477 1.00 89.56 198 ARG A O 1
ATOM 1562 N N . ALA A 1 199 ? 0.767 -3.603 -7.781 1.00 90.50 199 ALA A N 1
ATOM 1563 C CA . ALA A 1 199 ? 1.434 -4.864 -7.483 1.00 90.50 199 ALA A CA 1
ATOM 1564 C C . ALA A 1 199 ? 1.164 -5.924 -8.562 1.00 90.50 199 ALA A C 1
ATOM 1566 O O . ALA A 1 199 ? 2.117 -6.536 -9.049 1.00 90.50 199 ALA A O 1
ATOM 1567 N N . LYS A 1 200 ? -0.093 -6.119 -8.992 1.00 94.12 200 LYS A N 1
ATOM 1568 C CA . LYS A 1 200 ? -0.407 -7.069 -10.079 1.00 94.12 200 LYS A CA 1
ATOM 1569 C C . LYS A 1 200 ? 0.158 -6.616 -11.417 1.00 94.12 200 LYS A C 1
ATOM 1571 O O . LYS A 1 200 ? 0.721 -7.437 -12.137 1.00 94.12 200 LYS A O 1
ATOM 1576 N N . ASP A 1 201 ? 0.086 -5.327 -11.717 1.00 93.81 201 ASP A N 1
ATOM 1577 C CA . ASP A 1 201 ? 0.662 -4.773 -12.940 1.00 93.81 201 ASP A CA 1
ATOM 1578 C C . ASP A 1 201 ? 2.183 -4.950 -12.973 1.00 93.81 201 ASP A C 1
ATOM 1580 O O . ASP A 1 201 ? 2.743 -5.325 -14.003 1.00 93.81 201 ASP A O 1
ATOM 1584 N N . ARG A 1 202 ? 2.855 -4.791 -11.825 1.00 91.94 202 ARG A N 1
ATOM 1585 C CA . ARG A 1 202 ? 4.282 -5.102 -11.699 1.00 91.94 202 ARG A CA 1
ATOM 1586 C C . ARG A 1 202 ? 4.566 -6.578 -11.948 1.00 91.94 202 ARG A C 1
ATOM 1588 O O . ARG A 1 202 ? 5.473 -6.878 -12.713 1.00 91.94 202 ARG A O 1
ATOM 1595 N N . ARG A 1 203 ? 3.794 -7.493 -11.349 1.00 93.12 203 ARG A N 1
ATOM 1596 C CA . ARG A 1 203 ? 3.950 -8.945 -11.573 1.00 93.12 203 ARG A CA 1
ATOM 1597 C C . ARG A 1 203 ? 3.748 -9.310 -13.046 1.00 93.12 203 ARG A C 1
ATOM 1599 O O . ARG A 1 203 ? 4.506 -10.110 -13.582 1.00 93.12 203 ARG A O 1
ATOM 1606 N N . ARG A 1 204 ? 2.755 -8.703 -13.708 1.00 93.38 204 ARG A N 1
ATOM 1607 C CA . ARG A 1 204 ? 2.505 -8.864 -15.147 1.00 93.38 204 ARG A CA 1
ATOM 1608 C C . ARG A 1 204 ? 3.703 -8.385 -15.963 1.00 93.38 204 ARG A C 1
ATOM 1610 O O . ARG A 1 204 ? 4.213 -9.144 -16.778 1.00 93.38 204 ARG A O 1
ATOM 1617 N N . PHE A 1 205 ? 4.195 -7.177 -15.687 1.00 94.25 205 PHE A N 1
ATOM 1618 C CA . PHE A 1 205 ? 5.381 -6.632 -16.343 1.00 94.25 205 PHE A CA 1
ATOM 1619 C C . PHE A 1 205 ? 6.610 -7.529 -16.141 1.00 94.25 205 PHE A C 1
ATOM 1621 O O . PHE A 1 205 ? 7.324 -7.815 -17.100 1.00 94.25 205 PHE A O 1
ATOM 1628 N N . GLU A 1 206 ? 6.860 -7.999 -14.918 1.00 93.12 206 GLU A N 1
ATOM 1629 C CA . GLU A 1 206 ? 7.974 -8.904 -14.615 1.00 93.12 206 GLU A CA 1
ATOM 1630 C C . GLU A 1 206 ? 7.838 -10.235 -15.376 1.00 93.12 206 GLU A C 1
ATOM 1632 O O . GLU A 1 206 ? 8.815 -10.698 -15.960 1.00 93.12 206 GLU A O 1
ATOM 1637 N N . ALA A 1 207 ? 6.638 -10.822 -15.442 1.00 93.25 207 ALA A N 1
ATOM 1638 C CA . ALA A 1 207 ? 6.386 -12.068 -16.168 1.00 93.25 207 ALA A CA 1
ATOM 1639 C C . ALA A 1 207 ? 6.552 -11.915 -17.691 1.00 93.25 207 ALA A C 1
ATOM 1641 O O . ALA A 1 207 ? 7.229 -12.725 -18.324 1.00 93.25 207 ALA A O 1
ATOM 1642 N N . GLU A 1 208 ? 5.987 -10.857 -18.279 1.00 94.94 208 GLU A N 1
ATOM 1643 C CA . GLU A 1 208 ? 6.088 -10.557 -19.716 1.00 94.94 208 GLU A CA 1
ATOM 1644 C C . GLU A 1 208 ? 7.530 -10.251 -20.153 1.00 94.94 208 GLU A C 1
ATOM 1646 O O . GLU A 1 208 ? 7.900 -10.483 -21.306 1.00 94.94 208 GLU A O 1
ATOM 1651 N N . ASN A 1 209 ? 8.360 -9.743 -19.236 1.00 95.12 209 ASN A N 1
ATOM 1652 C CA . ASN A 1 209 ? 9.733 -9.323 -19.518 1.00 95.12 209 ASN A CA 1
ATOM 1653 C C . ASN A 1 209 ? 10.798 -10.202 -18.847 1.00 95.12 209 ASN A C 1
ATOM 1655 O O . ASN A 1 209 ? 11.976 -9.846 -18.869 1.00 95.12 209 ASN A O 1
ATOM 1659 N N . ALA A 1 210 ? 10.428 -11.371 -18.315 1.00 93.19 210 ALA A N 1
ATOM 1660 C CA . ALA A 1 210 ? 11.347 -12.280 -17.625 1.00 93.19 210 ALA A CA 1
ATOM 1661 C C . ALA A 1 210 ? 12.547 -12.698 -18.498 1.00 93.19 210 ALA A C 1
ATOM 1663 O O . ALA A 1 210 ? 13.661 -12.841 -18.004 1.00 93.19 210 ALA A O 1
ATOM 1664 N N . GLY A 1 211 ? 12.325 -12.850 -19.808 1.00 93.75 211 GLY A N 1
ATOM 1665 C CA . GLY A 1 211 ? 13.358 -13.178 -20.796 1.00 93.75 211 GLY A CA 1
ATOM 1666 C C . GLY A 1 211 ? 13.953 -11.973 -21.531 1.00 93.75 211 GLY A C 1
ATOM 1667 O O . GLY A 1 211 ? 14.608 -12.164 -22.550 1.00 93.75 211 GLY A O 1
ATOM 1668 N N . ARG A 1 212 ? 13.695 -10.739 -21.079 1.00 95.19 212 ARG A N 1
ATOM 1669 C CA . ARG A 1 212 ? 14.114 -9.505 -21.764 1.00 95.19 212 ARG A CA 1
ATOM 1670 C C . ARG A 1 212 ? 15.068 -8.692 -20.896 1.00 95.19 212 ARG A C 1
ATOM 1672 O O . ARG A 1 212 ? 15.063 -8.793 -19.670 1.00 95.19 212 ARG A O 1
ATOM 1679 N N . TRP A 1 213 ? 15.892 -7.871 -21.536 1.00 96.75 213 TRP A N 1
ATOM 1680 C CA . TRP A 1 213 ? 16.802 -6.957 -20.850 1.00 96.75 213 TRP A CA 1
ATOM 1681 C C . TRP A 1 213 ? 16.030 -5.747 -20.329 1.00 96.75 213 TRP A C 1
ATOM 1683 O O . TRP A 1 213 ? 15.574 -4.911 -21.105 1.00 96.75 213 TRP A O 1
ATOM 1693 N N . VAL A 1 214 ? 15.886 -5.647 -19.011 1.00 96.69 214 VAL A N 1
ATOM 1694 C CA . VAL A 1 214 ? 15.208 -4.525 -18.352 1.00 96.69 214 VAL A CA 1
ATOM 1695 C C . VAL A 1 214 ? 16.251 -3.632 -17.699 1.00 96.69 214 VAL A C 1
ATOM 1697 O O . VAL A 1 214 ? 17.134 -4.111 -16.984 1.00 96.69 214 VAL A O 1
ATOM 1700 N N . VAL A 1 215 ? 16.167 -2.331 -17.963 1.00 96.19 215 VAL A N 1
ATOM 1701 C CA . VAL A 1 215 ? 17.089 -1.326 -17.432 1.00 96.19 215 VAL A CA 1
ATOM 1702 C C . VAL A 1 215 ? 16.909 -1.196 -15.924 1.00 96.19 215 VAL A C 1
ATOM 1704 O O . VAL A 1 215 ? 15.804 -0.973 -15.436 1.00 96.19 215 VAL A O 1
ATOM 1707 N N . VAL A 1 216 ? 18.017 -1.314 -15.194 1.00 94.12 216 VAL A N 1
ATOM 1708 C CA . VAL A 1 216 ? 18.084 -1.176 -13.729 1.00 94.12 216 VAL A CA 1
ATOM 1709 C C . VAL A 1 216 ? 18.857 0.067 -13.295 1.00 94.12 216 VAL A C 1
ATOM 1711 O O . VAL A 1 216 ? 18.743 0.506 -12.154 1.00 94.12 216 VAL A O 1
ATOM 1714 N N . SER A 1 217 ? 19.658 0.640 -14.193 1.00 93.81 217 SER A N 1
ATOM 1715 C CA . SER A 1 217 ? 20.366 1.897 -13.971 1.00 93.81 217 SER A CA 1
ATOM 1716 C C . SER A 1 217 ? 20.608 2.593 -15.302 1.00 93.81 217 SER A C 1
ATOM 1718 O O . SER A 1 217 ? 20.869 1.928 -16.302 1.00 93.81 217 SER A O 1
ATOM 1720 N N . ALA A 1 218 ? 20.531 3.917 -15.327 1.00 95.31 218 ALA A N 1
ATOM 1721 C CA . ALA A 1 218 ? 20.721 4.705 -16.534 1.00 95.31 218 ALA A CA 1
ATOM 1722 C C . ALA A 1 218 ? 21.418 6.024 -16.205 1.00 95.31 218 ALA A C 1
ATOM 1724 O O . ALA A 1 218 ? 21.185 6.608 -15.145 1.00 95.31 218 ALA A O 1
ATOM 1725 N N . ILE A 1 219 ? 22.265 6.488 -17.118 1.00 94.94 219 ILE A N 1
ATOM 1726 C CA . ILE A 1 219 ? 22.946 7.778 -17.028 1.00 94.94 219 ILE A CA 1
ATOM 1727 C C . ILE A 1 219 ? 23.072 8.384 -18.424 1.00 94.94 219 ILE A C 1
ATOM 1729 O O . ILE A 1 219 ? 23.266 7.664 -19.401 1.00 94.94 219 ILE A O 1
ATOM 1733 N N . LEU A 1 220 ? 22.992 9.710 -18.535 1.00 95.12 220 LEU A N 1
ATOM 1734 C CA . LEU A 1 220 ? 23.370 10.385 -19.777 1.00 95.12 220 LEU A CA 1
ATOM 1735 C C . LEU A 1 220 ? 24.834 10.063 -20.097 1.00 95.12 220 LEU A C 1
ATOM 1737 O O . LEU A 1 220 ? 25.715 10.216 -19.245 1.00 95.12 220 LEU A O 1
ATOM 1741 N N . SER A 1 221 ? 25.101 9.597 -21.316 1.00 92.69 221 SER A N 1
ATOM 1742 C CA . SER A 1 221 ? 26.453 9.213 -21.695 1.00 92.69 221 SER A CA 1
ATOM 1743 C C . SER A 1 221 ? 27.301 10.454 -21.957 1.00 92.69 221 SER A C 1
ATOM 1745 O O . SER A 1 221 ? 27.116 11.177 -22.933 1.00 92.69 221 SER A O 1
ATOM 1747 N N . SER A 1 222 ? 28.313 10.666 -21.119 1.00 90.88 222 SER A N 1
ATOM 1748 C CA . SER A 1 222 ? 29.375 11.647 -21.374 1.00 90.88 222 SER A CA 1
ATOM 1749 C C . SER A 1 222 ? 30.362 11.190 -22.455 1.00 90.88 222 SER A C 1
ATOM 1751 O O . SER A 1 222 ? 31.209 11.970 -22.888 1.00 90.88 222 SER A O 1
ATOM 1753 N N . ARG A 1 223 ? 30.285 9.919 -22.878 1.00 90.44 223 ARG A N 1
ATOM 1754 C CA . ARG A 1 223 ? 31.155 9.315 -23.900 1.00 90.44 223 ARG A CA 1
ATOM 1755 C C . ARG A 1 223 ? 30.524 9.318 -25.287 1.00 90.44 223 ARG A C 1
ATOM 1757 O O . ARG A 1 223 ? 31.256 9.372 -26.269 1.00 90.44 223 ARG A O 1
ATOM 1764 N N . GLN A 1 224 ? 29.197 9.252 -25.357 1.00 91.12 224 GLN A N 1
ATOM 1765 C CA . GLN A 1 224 ? 28.419 9.231 -26.593 1.00 91.12 224 GLN A CA 1
ATOM 1766 C C . GLN A 1 224 ? 27.274 10.253 -26.486 1.00 91.12 224 GLN A C 1
ATOM 1768 O O . GLN A 1 224 ? 26.190 9.907 -26.015 1.00 91.12 224 GLN A O 1
ATOM 1773 N N . PRO A 1 225 ? 27.502 11.522 -26.878 1.00 93.25 225 PRO A N 1
ATOM 1774 C CA . PRO A 1 225 ? 26.478 12.563 -26.807 1.00 93.25 225 PRO A CA 1
ATOM 1775 C C . PRO A 1 225 ? 25.190 12.178 -27.553 1.00 93.25 225 PRO A C 1
ATOM 1777 O O . PRO A 1 225 ? 25.250 11.631 -28.653 1.00 93.25 225 PRO A O 1
ATOM 1780 N N . GLY A 1 226 ? 24.031 12.480 -26.960 1.00 94.19 226 GLY A N 1
ATOM 1781 C CA . GLY A 1 226 ? 22.708 12.122 -27.496 1.00 94.19 226 GLY A CA 1
ATOM 1782 C C . GLY A 1 226 ? 22.222 10.712 -27.129 1.00 94.19 226 GLY A C 1
ATOM 1783 O O . GLY A 1 226 ? 21.173 10.281 -27.613 1.00 94.19 226 GLY A O 1
ATOM 1784 N N . PHE A 1 227 ? 22.960 9.994 -26.274 1.00 96.56 227 PHE A N 1
ATOM 1785 C CA . PHE A 1 227 ? 22.588 8.669 -25.781 1.00 96.56 227 PHE A CA 1
ATOM 1786 C C . PHE A 1 227 ? 22.540 8.601 -24.252 1.00 96.56 227 PHE A C 1
ATOM 1788 O O . PHE A 1 227 ? 23.312 9.245 -23.539 1.00 96.56 227 PHE A O 1
ATOM 1795 N N . VAL A 1 228 ? 21.667 7.729 -23.760 1.00 96.50 228 VAL A N 1
ATOM 1796 C CA . VAL A 1 228 ? 21.612 7.255 -22.379 1.00 96.50 228 VAL A CA 1
ATOM 1797 C C . VAL A 1 228 ? 22.331 5.909 -22.314 1.00 96.50 228 VAL A C 1
ATOM 1799 O O . VAL A 1 228 ? 21.953 4.952 -22.994 1.00 96.50 228 VAL A O 1
ATOM 1802 N N . GLU A 1 229 ? 23.375 5.825 -21.491 1.00 96.69 229 GLU A N 1
ATOM 1803 C CA . GLU A 1 229 ? 24.022 4.561 -21.149 1.00 96.69 229 GLU A CA 1
ATOM 1804 C C . GLU A 1 229 ? 23.165 3.847 -20.100 1.00 96.69 229 GLU A C 1
ATOM 1806 O O . GLU A 1 229 ? 23.013 4.307 -18.968 1.00 96.69 229 GLU A O 1
ATOM 1811 N N . CYS A 1 230 ? 22.586 2.718 -20.492 1.00 96.56 230 CYS A N 1
ATOM 1812 C CA . CYS A 1 230 ? 21.700 1.912 -19.668 1.00 96.56 230 CYS A CA 1
ATOM 1813 C C . CYS A 1 230 ? 22.404 0.626 -19.244 1.00 96.56 230 CYS A C 1
ATOM 1815 O O . CYS A 1 230 ? 22.876 -0.128 -20.091 1.00 96.56 230 CYS A O 1
ATOM 1817 N N . VAL A 1 231 ? 22.416 0.330 -17.948 1.00 95.19 231 VAL A N 1
ATOM 1818 C CA . VAL A 1 231 ? 22.706 -1.006 -17.422 1.00 95.19 231 VAL A CA 1
ATOM 1819 C C . VAL A 1 231 ? 21.388 -1.764 -17.342 1.00 95.19 231 VAL A C 1
ATOM 1821 O O . VAL A 1 231 ? 20.476 -1.356 -16.620 1.00 95.19 231 VAL A O 1
ATOM 1824 N N . ALA A 1 232 ? 21.296 -2.877 -18.059 1.00 96.19 232 ALA A N 1
ATOM 1825 C CA . ALA A 1 232 ? 20.133 -3.747 -18.077 1.00 96.19 232 ALA A CA 1
ATOM 1826 C C . ALA A 1 232 ? 20.471 -5.144 -17.555 1.00 96.19 232 ALA A C 1
ATOM 1828 O O . ALA A 1 232 ? 21.577 -5.648 -17.755 1.00 96.19 232 ALA A O 1
ATOM 1829 N N . ARG A 1 233 ? 19.494 -5.773 -16.904 1.00 95.56 233 ARG A N 1
ATOM 1830 C CA . ARG A 1 233 ? 19.558 -7.152 -16.408 1.00 95.56 233 ARG A CA 1
ATOM 1831 C C . ARG A 1 233 ? 18.432 -7.972 -17.012 1.00 95.56 233 ARG A C 1
ATOM 1833 O O . ARG A 1 233 ? 17.342 -7.444 -17.248 1.00 95.56 233 ARG A O 1
ATOM 1840 N N . LEU A 1 234 ? 18.680 -9.260 -17.230 1.00 93.56 234 LEU A N 1
ATOM 1841 C CA . LEU A 1 234 ? 17.645 -10.181 -17.695 1.00 93.56 234 LEU A CA 1
ATOM 1842 C C . LEU A 1 234 ? 16.520 -10.253 -16.648 1.00 93.56 234 LEU A C 1
ATOM 1844 O O . LEU A 1 234 ? 16.789 -10.491 -15.470 1.00 93.56 234 LEU A O 1
ATOM 1848 N N . GLY A 1 235 ? 15.281 -9.952 -17.044 1.00 90.56 235 GLY A N 1
ATOM 1849 C CA . GLY A 1 235 ? 14.131 -9.914 -16.133 1.00 90.56 235 GLY A CA 1
ATOM 1850 C C . GLY A 1 235 ? 14.281 -8.930 -14.963 1.00 90.56 235 GLY A C 1
ATOM 1851 O O . GLY A 1 235 ? 13.734 -9.171 -13.891 1.00 90.56 235 GLY A O 1
ATOM 1852 N N . ALA A 1 236 ? 15.082 -7.866 -15.120 1.00 87.69 236 ALA A N 1
ATOM 1853 C CA . ALA A 1 236 ? 15.440 -6.865 -14.098 1.00 87.69 236 ALA A CA 1
ATOM 1854 C C . ALA A 1 236 ? 16.218 -7.378 -12.866 1.00 87.69 236 ALA A C 1
ATOM 1856 O O . ALA A 1 236 ? 16.803 -6.577 -12.137 1.00 87.69 236 ALA A O 1
ATOM 1857 N N . ARG A 1 237 ? 16.256 -8.692 -12.621 1.00 85.56 237 ARG A N 1
ATOM 1858 C CA . ARG A 1 237 ? 16.872 -9.295 -11.425 1.00 85.56 237 ARG A CA 1
ATOM 1859 C C . ARG A 1 237 ? 17.934 -10.348 -11.726 1.00 85.56 237 ARG A C 1
ATOM 1861 O O . ARG A 1 237 ? 18.550 -10.833 -10.786 1.00 85.56 237 ARG A O 1
ATOM 1868 N N . GLY A 1 238 ? 18.162 -10.682 -12.994 1.00 84.69 238 GLY A N 1
ATOM 1869 C CA . GLY A 1 238 ? 19.198 -11.628 -13.397 1.00 84.69 238 GLY A CA 1
ATOM 1870 C C . GLY A 1 238 ? 20.602 -11.191 -12.974 1.00 84.69 238 GLY A C 1
ATOM 1871 O O . GLY A 1 238 ? 20.882 -9.997 -12.828 1.00 84.69 238 GLY A O 1
ATOM 1872 N N . ASP A 1 239 ? 21.482 -12.174 -12.793 1.00 87.06 239 ASP A N 1
ATOM 1873 C CA . ASP A 1 239 ? 22.873 -11.949 -12.379 1.00 87.06 239 ASP A CA 1
ATOM 1874 C C . ASP A 1 239 ? 23.713 -11.321 -13.496 1.00 87.06 239 ASP A C 1
ATOM 1876 O O . ASP A 1 239 ? 24.616 -10.523 -13.239 1.00 87.06 239 ASP A O 1
ATOM 1880 N N . GLU A 1 240 ? 23.389 -11.641 -14.751 1.00 90.38 240 GLU A N 1
ATOM 1881 C CA . GLU A 1 240 ? 24.038 -11.034 -15.906 1.00 90.38 240 GLU A CA 1
ATOM 1882 C C . GLU A 1 240 ? 23.545 -9.594 -16.095 1.00 90.38 240 GLU A C 1
ATOM 1884 O O . GLU A 1 240 ? 22.344 -9.327 -16.207 1.00 90.38 240 GLU A O 1
ATOM 1889 N N . ALA A 1 241 ? 24.496 -8.664 -16.173 1.00 92.81 241 ALA A N 1
ATOM 1890 C CA . ALA A 1 241 ? 24.247 -7.272 -16.506 1.00 92.81 241 ALA A CA 1
ATOM 1891 C C . ALA A 1 241 ? 24.958 -6.910 -17.813 1.00 92.81 241 ALA A C 1
ATOM 1893 O O . ALA A 1 241 ? 26.153 -7.161 -17.979 1.00 92.81 241 ALA A O 1
ATOM 1894 N N . ARG A 1 242 ? 24.226 -6.268 -18.723 1.00 94.44 242 ARG A N 1
ATOM 1895 C CA . ARG A 1 242 ? 24.744 -5.736 -19.988 1.00 94.44 242 ARG A CA 1
ATOM 1896 C C . ARG A 1 242 ? 24.527 -4.239 -20.052 1.00 94.44 242 ARG A C 1
ATOM 1898 O O . ARG A 1 242 ? 23.640 -3.700 -19.393 1.00 94.44 242 ARG A O 1
ATOM 1905 N N . ARG A 1 243 ? 25.338 -3.568 -20.864 1.00 95.38 243 ARG A N 1
ATOM 1906 C CA . ARG A 1 243 ? 25.176 -2.142 -21.129 1.00 95.38 243 ARG A CA 1
ATOM 1907 C C . ARG A 1 243 ? 24.678 -1.900 -22.533 1.00 95.38 243 ARG A C 1
ATOM 1909 O O . ARG A 1 243 ? 25.154 -2.541 -23.465 1.00 95.38 243 ARG A O 1
ATOM 1916 N N . TYR A 1 244 ? 23.785 -0.935 -22.663 1.00 96.81 244 TYR A N 1
ATOM 1917 C CA . TYR A 1 244 ? 23.211 -0.510 -23.927 1.00 96.81 244 TYR A CA 1
ATOM 1918 C C . TYR A 1 244 ? 23.283 1.008 -24.056 1.00 96.81 244 TYR A C 1
ATOM 1920 O O . TYR A 1 244 ? 23.175 1.726 -23.063 1.00 96.81 244 TYR A O 1
ATOM 1928 N N . LEU A 1 245 ? 23.449 1.494 -25.282 1.00 97.12 245 LEU A N 1
ATOM 1929 C CA . LEU A 1 245 ? 23.197 2.883 -25.638 1.00 97.12 245 LEU A CA 1
ATOM 1930 C C . LEU A 1 245 ? 21.786 2.980 -26.207 1.00 97.12 245 LEU A C 1
ATOM 1932 O O . LEU A 1 245 ? 21.479 2.374 -27.237 1.00 97.12 245 LEU A O 1
ATOM 1936 N N . VAL A 1 246 ? 20.952 3.759 -25.526 1.00 97.12 246 VAL A N 1
ATOM 1937 C CA . VAL A 1 246 ? 19.589 4.091 -25.947 1.00 97.12 246 VAL A CA 1
ATOM 1938 C C . VAL A 1 246 ? 19.585 5.552 -26.373 1.00 97.12 246 VAL A C 1
ATOM 1940 O O . VAL A 1 246 ? 20.123 6.397 -25.659 1.00 97.12 246 VAL A O 1
ATOM 1943 N N . ALA A 1 247 ? 19.023 5.870 -27.540 1.00 96.44 247 ALA A N 1
ATOM 1944 C CA . ALA A 1 247 ? 18.903 7.261 -27.974 1.00 96.44 247 ALA A CA 1
ATOM 1945 C C . ALA A 1 247 ? 18.120 8.068 -26.925 1.00 96.44 247 ALA A C 1
ATOM 1947 O O . ALA A 1 247 ? 17.063 7.626 -26.475 1.00 96.44 247 ALA A O 1
ATOM 1948 N N . GLU A 1 248 ? 18.616 9.246 -26.548 1.00 94.94 248 GLU A N 1
ATOM 1949 C CA . GLU A 1 248 ? 18.041 10.053 -25.461 1.00 94.94 248 GLU A CA 1
ATOM 1950 C C . GLU A 1 248 ? 16.547 10.335 -25.667 1.00 94.94 248 GLU A C 1
ATOM 1952 O O . GLU A 1 248 ? 15.748 10.153 -24.759 1.00 94.94 248 GLU A O 1
ATOM 1957 N N . GLN A 1 249 ? 16.153 10.651 -26.901 1.00 93.94 249 GLN A N 1
ATOM 1958 C CA . GLN A 1 249 ? 14.766 10.939 -27.289 1.00 93.94 249 GLN A CA 1
ATOM 1959 C C . GLN A 1 249 ? 13.820 9.738 -27.149 1.00 93.94 249 GLN A C 1
ATOM 1961 O O . GLN A 1 249 ? 12.606 9.909 -27.141 1.00 93.94 249 GLN A O 1
ATOM 1966 N N . ARG A 1 250 ? 14.366 8.519 -27.092 1.00 93.50 250 ARG A N 1
ATOM 1967 C CA . ARG A 1 250 ? 13.601 7.283 -26.909 1.00 93.50 250 ARG A CA 1
ATOM 1968 C C . ARG A 1 250 ? 13.504 6.887 -25.440 1.00 93.50 250 ARG A C 1
ATOM 1970 O O . ARG A 1 250 ? 12.587 6.152 -25.076 1.00 93.50 250 ARG A O 1
ATOM 1977 N N . TYR A 1 251 ? 14.483 7.272 -24.626 1.00 92.75 251 TYR A N 1
ATOM 1978 C CA . TYR A 1 251 ? 14.577 6.797 -23.256 1.00 92.75 251 TYR A CA 1
ATOM 1979 C C . TYR A 1 251 ? 13.493 7.443 -22.385 1.00 92.75 251 TYR A C 1
ATOM 1981 O O . TYR A 1 251 ? 13.695 8.472 -21.748 1.00 92.75 251 TYR A O 1
ATOM 1989 N N . GLU A 1 252 ? 12.331 6.800 -22.358 1.00 90.94 252 GLU A N 1
ATOM 1990 C CA . GLU A 1 252 ? 11.191 7.163 -21.530 1.00 90.94 252 GLU A CA 1
ATOM 1991 C C . GLU A 1 252 ? 10.919 6.022 -20.553 1.00 90.94 252 GLU A C 1
ATOM 1993 O O . GLU A 1 252 ? 10.558 4.907 -20.940 1.00 90.94 252 GLU A O 1
ATOM 1998 N N . ILE A 1 253 ? 11.155 6.274 -19.266 1.00 87.50 253 ILE A N 1
ATOM 1999 C CA . ILE A 1 253 ? 10.945 5.256 -18.242 1.00 87.50 253 ILE A CA 1
ATOM 2000 C C . ILE A 1 253 ? 9.444 5.022 -18.048 1.00 87.50 253 ILE A C 1
ATOM 2002 O O . ILE A 1 253 ? 8.713 5.890 -17.579 1.00 87.50 253 ILE A O 1
ATOM 2006 N N . GLY A 1 254 ? 8.987 3.820 -18.404 1.00 86.44 254 GLY A N 1
ATOM 2007 C CA . GLY A 1 254 ? 7.630 3.379 -18.111 1.00 86.44 254 GLY A CA 1
ATOM 2008 C C . GLY A 1 254 ? 7.425 3.114 -16.617 1.00 86.44 254 GLY A C 1
ATOM 2009 O O . GLY A 1 254 ? 8.368 3.089 -15.825 1.00 86.44 254 GLY A O 1
ATOM 2010 N N . LEU A 1 255 ? 6.181 2.827 -16.231 1.00 85.50 255 LEU A N 1
ATOM 2011 C CA . LEU A 1 255 ? 5.757 2.669 -14.832 1.00 85.50 255 LEU A CA 1
ATOM 2012 C C . LEU A 1 255 ? 6.593 1.668 -14.002 1.00 85.50 255 LEU A C 1
ATOM 2014 O O . LEU A 1 255 ? 6.707 1.819 -12.779 1.00 85.50 255 LEU A O 1
ATOM 2018 N N . PHE A 1 256 ? 7.161 0.654 -14.663 1.00 90.00 256 PHE A N 1
ATOM 2019 C CA . PHE A 1 256 ? 7.947 -0.428 -14.056 1.00 90.00 256 PHE A CA 1
ATOM 2020 C C . PHE A 1 256 ? 9.372 -0.556 -14.610 1.00 90.00 256 PHE A C 1
ATOM 2022 O O . PHE A 1 256 ? 10.091 -1.474 -14.220 1.00 90.00 256 PHE A O 1
ATOM 2029 N N . GLY A 1 257 ? 9.798 0.367 -15.475 1.00 91.50 257 GLY A N 1
ATOM 2030 C CA . GLY A 1 257 ? 11.132 0.377 -16.068 1.00 91.50 257 GLY A CA 1
ATOM 2031 C C . GLY A 1 257 ? 11.122 0.544 -17.585 1.00 91.50 257 GLY A C 1
ATOM 2032 O O . GLY A 1 257 ? 10.075 0.678 -18.217 1.00 91.50 257 GLY A O 1
ATOM 2033 N N . PHE A 1 258 ? 12.322 0.530 -18.160 1.00 95.56 258 PHE A N 1
ATOM 2034 C CA . PHE A 1 258 ? 12.544 0.555 -19.603 1.00 95.56 258 PHE A CA 1
ATOM 2035 C C . PHE A 1 258 ? 13.032 -0.820 -20.058 1.00 95.56 258 PHE A C 1
ATOM 2037 O O . PHE A 1 258 ? 13.953 -1.382 -19.461 1.00 95.56 258 PHE A O 1
ATOM 2044 N N . VAL A 1 259 ? 12.425 -1.370 -21.107 1.00 96.69 259 VAL A N 1
ATOM 2045 C CA . VAL A 1 259 ? 12.833 -2.656 -21.683 1.00 96.69 259 VAL A CA 1
ATOM 2046 C C . VAL A 1 259 ? 13.639 -2.386 -22.942 1.00 96.69 259 VAL A C 1
ATOM 2048 O O . VAL A 1 259 ? 13.152 -1.721 -23.855 1.00 96.69 259 VAL A O 1
ATOM 2051 N N . ILE A 1 260 ? 14.859 -2.915 -22.983 1.00 97.00 260 ILE A N 1
ATOM 2052 C CA . ILE A 1 260 ? 15.749 -2.806 -24.133 1.00 97.00 260 ILE A CA 1
ATOM 2053 C C . ILE A 1 260 ? 15.120 -3.506 -25.337 1.00 97.00 260 ILE A C 1
ATOM 2055 O O . ILE A 1 260 ? 14.560 -4.605 -25.247 1.00 97.00 260 ILE A O 1
ATOM 2059 N N . ASP A 1 261 ? 15.256 -2.860 -26.481 1.00 95.50 261 ASP A N 1
ATOM 2060 C CA . ASP A 1 261 ? 14.928 -3.389 -27.790 1.00 95.50 261 ASP A CA 1
ATOM 2061 C C . ASP A 1 261 ? 16.231 -3.709 -28.519 1.00 95.50 261 ASP A C 1
ATOM 2063 O O . ASP A 1 261 ? 16.859 -2.827 -29.098 1.00 95.50 261 ASP A O 1
ATOM 2067 N N . GLU A 1 262 ? 16.642 -4.977 -28.492 1.00 92.12 262 GLU A N 1
ATOM 2068 C CA . GLU A 1 262 ? 17.931 -5.431 -29.038 1.00 92.12 262 GLU A CA 1
ATOM 2069 C C . GLU A 1 262 ? 18.085 -5.205 -30.557 1.00 92.12 262 GLU A C 1
ATOM 2071 O O . GLU A 1 262 ? 19.184 -5.351 -31.086 1.00 92.12 262 GLU A O 1
ATOM 2076 N N . VAL A 1 263 ? 17.014 -4.831 -31.273 1.00 93.94 263 VAL A N 1
ATOM 2077 C CA . VAL A 1 263 ? 17.074 -4.464 -32.700 1.00 93.94 263 VAL A CA 1
ATOM 2078 C C . VAL A 1 263 ? 17.473 -3.000 -32.892 1.00 93.94 263 VAL A C 1
ATOM 2080 O O . VAL A 1 263 ? 18.084 -2.645 -33.899 1.00 93.94 263 VAL A O 1
ATOM 2083 N N . ARG A 1 264 ? 17.096 -2.131 -31.953 1.00 92.56 264 ARG A N 1
ATOM 2084 C CA . ARG A 1 264 ? 17.228 -0.672 -32.078 1.00 92.56 264 ARG A CA 1
ATOM 2085 C C . ARG A 1 264 ? 18.252 -0.075 -31.111 1.00 92.56 264 ARG A C 1
ATOM 2087 O O . ARG A 1 264 ? 18.828 0.967 -31.413 1.00 92.56 264 ARG A O 1
ATOM 2094 N N . ASP A 1 265 ? 18.460 -0.712 -29.967 1.00 95.25 265 ASP A N 1
ATOM 2095 C CA . ASP A 1 265 ? 19.349 -0.255 -28.906 1.00 95.25 265 ASP A CA 1
ATOM 2096 C C . ASP A 1 265 ? 20.689 -0.991 -29.019 1.00 95.25 265 ASP A C 1
ATOM 2098 O O . ASP A 1 265 ? 20.747 -2.200 -29.244 1.00 95.25 265 ASP A O 1
ATOM 2102 N N . THR A 1 266 ? 21.796 -0.261 -28.887 1.00 95.06 266 THR A N 1
ATOM 2103 C CA . THR A 1 266 ? 23.118 -0.805 -29.236 1.00 95.06 266 THR A CA 1
ATOM 2104 C C . THR A 1 266 ? 23.830 -1.353 -28.009 1.00 95.06 266 THR A C 1
ATOM 2106 O O . THR A 1 266 ? 24.044 -0.615 -27.049 1.00 95.06 266 THR A O 1
ATOM 2109 N N . LEU A 1 267 ? 24.258 -2.619 -28.043 1.00 95.38 267 LEU A N 1
ATOM 2110 C CA . LEU A 1 267 ? 25.115 -3.192 -27.001 1.00 95.38 267 LEU A CA 1
ATOM 2111 C C . LEU A 1 267 ? 26.424 -2.392 -26.896 1.00 95.38 267 LEU A C 1
ATOM 2113 O O . LEU A 1 267 ? 27.111 -2.169 -27.893 1.00 95.38 267 LEU A O 1
ATOM 2117 N N . TYR A 1 268 ? 26.783 -1.980 -25.683 1.00 93.50 268 TYR A N 1
ATOM 2118 C CA . TYR A 1 268 ? 27.894 -1.068 -25.439 1.00 93.50 268 TYR A CA 1
ATOM 2119 C C . TYR A 1 268 ? 28.980 -1.673 -24.548 1.00 93.50 268 TYR A C 1
ATOM 2121 O O . TY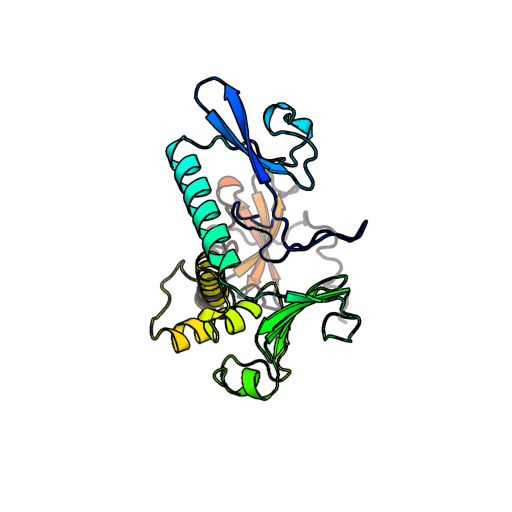R A 1 268 ? 28.801 -1.909 -23.352 1.00 93.50 268 TYR A O 1
ATOM 2129 N N . THR A 1 269 ? 30.159 -1.876 -25.133 1.00 91.44 269 THR A N 1
ATOM 2130 C CA . THR A 1 269 ? 31.350 -2.416 -24.457 1.00 91.44 269 THR A CA 1
ATOM 2131 C C . THR A 1 269 ? 32.443 -1.367 -24.229 1.00 91.44 269 THR A C 1
ATOM 2133 O O . THR A 1 269 ? 33.490 -1.689 -23.676 1.00 91.44 269 THR A O 1
ATOM 2136 N N . GLY A 1 270 ? 32.204 -0.107 -24.612 1.00 88.81 270 GLY A N 1
ATOM 2137 C CA . GLY A 1 270 ? 33.183 0.979 -24.519 1.00 88.81 270 GLY A CA 1
ATOM 2138 C C . GLY A 1 270 ? 33.379 1.558 -23.107 1.00 88.81 270 GLY A C 1
ATOM 2139 O O . GLY A 1 270 ? 32.820 1.053 -22.125 1.00 88.81 270 GLY A O 1
ATOM 2140 N N . PRO A 1 271 ? 34.169 2.642 -22.977 1.00 89.12 271 PRO A N 1
ATOM 2141 C CA . PRO A 1 271 ? 34.384 3.329 -21.705 1.00 89.12 271 PRO A CA 1
ATOM 2142 C C . PRO A 1 271 ? 33.064 3.741 -21.050 1.00 89.12 271 PRO A C 1
ATOM 2144 O O . PRO A 1 271 ? 32.175 4.262 -21.718 1.00 89.12 271 PRO A O 1
ATOM 2147 N N . SER A 1 272 ? 32.939 3.510 -19.745 1.00 89.44 272 SER A N 1
ATOM 2148 C CA . SER A 1 272 ? 31.712 3.810 -19.005 1.00 89.44 272 SER A CA 1
ATOM 2149 C C . SER A 1 272 ? 31.612 5.272 -18.590 1.00 89.44 272 SER A C 1
ATOM 2151 O O . SER A 1 272 ? 32.620 5.895 -18.233 1.00 89.44 272 SER A O 1
ATOM 2153 N N . SER A 1 273 ? 30.389 5.797 -18.577 1.00 88.38 273 SER A N 1
ATOM 2154 C CA . SER A 1 273 ? 30.023 6.982 -17.796 1.00 88.38 273 SER A CA 1
ATOM 2155 C C . SER A 1 273 ? 29.671 6.637 -16.340 1.00 88.38 273 SER A C 1
ATOM 2157 O O . SER A 1 273 ? 29.673 7.531 -15.496 1.00 88.38 273 SER A O 1
ATOM 2159 N N . PHE A 1 274 ? 29.440 5.360 -16.008 1.00 86.00 274 PHE A N 1
ATOM 2160 C CA . PHE A 1 274 ? 29.280 4.912 -14.621 1.00 86.00 274 PHE A CA 1
ATOM 2161 C C . PHE A 1 274 ? 30.629 4.825 -13.900 1.00 86.00 274 PHE A C 1
ATOM 2163 O O . PHE A 1 274 ? 31.574 4.185 -14.370 1.00 86.00 274 PHE A O 1
ATOM 2170 N N . ILE A 1 275 ? 30.701 5.418 -12.709 1.00 79.94 275 ILE A N 1
ATOM 2171 C CA . ILE A 1 275 ? 31.885 5.358 -11.845 1.00 79.94 275 ILE A CA 1
ATOM 2172 C C . ILE A 1 275 ? 32.091 3.911 -11.356 1.00 79.94 275 ILE A C 1
ATOM 2174 O O . ILE A 1 275 ? 31.160 3.281 -10.857 1.00 79.94 275 ILE A O 1
ATOM 2178 N N . GLY A 1 276 ? 33.310 3.377 -11.501 1.00 69.56 276 GLY A N 1
ATOM 2179 C CA . GLY A 1 276 ? 33.690 2.035 -11.024 1.00 69.56 276 GLY A CA 1
ATOM 2180 C C . GLY A 1 276 ? 33.230 0.859 -11.902 1.00 69.56 276 GLY A C 1
ATOM 2181 O O . GLY A 1 276 ? 33.357 -0.302 -11.503 1.00 69.56 276 GLY A O 1
ATOM 2182 N N . TRP A 1 277 ? 32.686 1.120 -13.096 1.00 61.38 277 TRP A N 1
ATOM 2183 C CA . TRP A 1 277 ? 32.291 0.070 -14.037 1.00 61.38 277 TRP A CA 1
ATOM 2184 C C . TRP A 1 277 ? 33.513 -0.461 -14.808 1.00 61.38 277 TRP A C 1
ATOM 2186 O O . TRP A 1 277 ? 34.013 0.200 -15.717 1.00 61.38 277 TRP A O 1
ATOM 2196 N N . GLY A 1 278 ? 33.994 -1.649 -14.421 1.00 55.78 278 GLY A N 1
ATOM 2197 C CA . GLY A 1 278 ? 35.173 -2.324 -14.992 1.00 55.78 278 GLY A CA 1
ATOM 2198 C C . GLY A 1 278 ? 36.167 -2.861 -13.951 1.00 55.78 278 GLY A C 1
ATOM 2199 O O . GLY A 1 278 ? 36.897 -3.800 -14.239 1.00 55.78 278 GLY A O 1
ATOM 2200 N N . GLU A 1 279 ? 36.153 -2.347 -12.717 1.00 46.50 279 GLU A N 1
ATOM 2201 C CA . GLU A 1 279 ? 37.093 -2.779 -11.660 1.00 46.50 279 GLU A CA 1
ATOM 2202 C C . GLU A 1 279 ? 36.638 -4.044 -10.909 1.00 46.50 279 GLU A C 1
ATOM 2204 O O . GLU A 1 279 ? 37.436 -4.701 -10.250 1.00 46.50 279 GLU A O 1
ATOM 2209 N N . ARG A 1 280 ? 35.363 -4.437 -11.035 1.00 45.97 280 ARG A N 1
ATOM 2210 C CA . ARG A 1 280 ? 34.789 -5.611 -10.346 1.00 45.97 280 ARG A CA 1
ATOM 2211 C C . ARG A 1 280 ? 34.812 -6.922 -11.137 1.00 45.97 280 ARG A C 1
ATOM 2213 O O . ARG A 1 280 ? 34.383 -7.935 -10.603 1.00 45.97 280 ARG A O 1
ATOM 2220 N N . GLN A 1 281 ? 35.307 -6.927 -12.375 1.00 43.12 281 GLN A N 1
ATOM 2221 C CA . GLN A 1 281 ? 35.365 -8.140 -13.20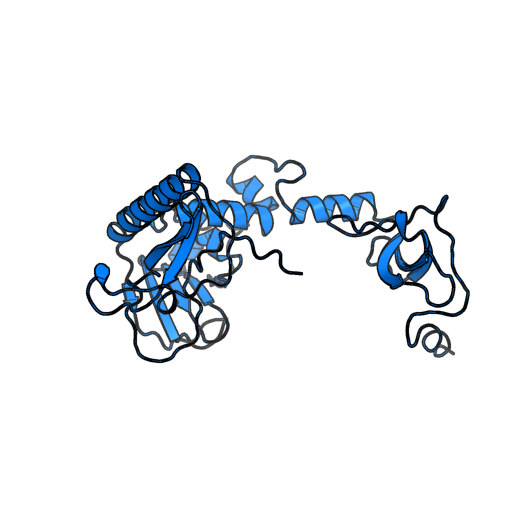9 1.00 43.12 281 GLN A CA 1
ATOM 2222 C C . GLN A 1 281 ? 36.736 -8.841 -13.204 1.00 43.12 281 GLN A C 1
ATOM 2224 O O . GLN A 1 281 ? 36.871 -9.878 -13.839 1.00 43.12 281 GLN A O 1
ATOM 2229 N N . ILE A 1 282 ? 37.737 -8.305 -12.490 1.00 36.47 282 ILE A N 1
ATOM 2230 C CA . ILE A 1 282 ? 39.125 -8.819 -12.486 1.00 36.47 282 ILE A CA 1
ATOM 2231 C C . ILE A 1 282 ? 39.492 -9.514 -11.153 1.00 36.47 282 ILE A C 1
ATOM 2233 O O . ILE A 1 282 ? 40.611 -9.970 -10.972 1.00 36.47 282 ILE A O 1
ATOM 2237 N N . LEU A 1 283 ? 38.558 -9.658 -10.206 1.00 33.47 283 LEU A N 1
ATOM 2238 C CA . LEU A 1 283 ? 38.804 -10.374 -8.942 1.00 33.47 283 LEU A CA 1
ATOM 2239 C C . LEU A 1 283 ? 38.019 -11.686 -8.869 1.00 33.47 283 LEU A C 1
ATOM 2241 O O . LEU A 1 283 ? 37.212 -11.888 -7.968 1.00 33.47 283 LEU A O 1
ATOM 2245 N N . THR A 1 284 ? 38.274 -12.569 -9.827 1.00 36.19 284 THR A N 1
ATOM 2246 C CA . THR A 1 284 ? 38.090 -14.018 -9.673 1.00 36.19 284 THR A CA 1
ATOM 2247 C C . THR A 1 284 ? 39.163 -14.701 -10.510 1.00 36.19 284 THR A C 1
ATOM 2249 O O . THR A 1 284 ? 38.929 -14.976 -11.685 1.00 36.19 284 THR A O 1
ATOM 2252 N N . ASP A 1 285 ? 40.321 -14.911 -9.888 1.00 34.28 285 ASP A N 1
ATOM 2253 C CA . ASP A 1 285 ? 41.245 -16.011 -10.186 1.00 34.28 285 ASP A CA 1
ATOM 2254 C C . ASP A 1 285 ? 41.228 -16.960 -8.979 1.00 34.28 285 ASP A C 1
ATOM 2256 O O . ASP A 1 285 ? 41.232 -16.442 -7.832 1.00 34.28 285 ASP A O 1
#

Secondary structure (DSSP, 8-state):
-----TT---TT------S---TT--PEEEEEEEETTEEEEEEESS--S-GGG--GGGSB------B-HHHHHHHHHHHHHHHHHHTTS--EEEE---EETTEEEEEEEEEETTEEEEEESS-EEEEE-HHHHHTS-TTT--TTSEEETTTTHHHHHHH-GGGS-HHHHHHHHHHHHHH-HHHHHHHHS--PPTTS-HHHHHHHHHHHTTTSEEEEEEEE-SSSTTEEEEEEEETTT-S-EEEEEEEGGG---BTTB-B--TTTSEE--S--SSTTTTTTSS---

Nearest PDB structures (foldseek):
  3wx2-assembly2_B  TM=4.455E-01  e=4.365E+00  Mus musculus
  5yiz-assembly2_D  TM=4.655E-01  e=5.791E+00  Mus musculus
  8tnq-assembly1_B  TM=5.060E-01  e=7.261E+00  Homo sapiens

Solvent-accessible surface area (backbone atoms only — not comparable to full-atom values): 17029 Å² total; per-residue (Å²): 131,82,82,76,61,94,76,71,64,69,89,78,64,92,67,84,91,75,78,94,75,72,87,84,67,70,64,50,72,49,73,51,78,79,52,102,79,38,38,32,76,25,36,22,70,87,82,78,80,62,79,90,75,66,55,78,87,65,34,68,55,91,67,78,67,71,40,51,73,66,62,46,51,52,51,51,51,52,48,52,49,51,54,56,45,52,74,73,50,81,64,42,81,40,87,31,77,49,83,49,100,64,41,52,26,65,32,29,35,36,56,48,95,47,35,33,36,36,37,28,95,81,45,38,26,33,44,36,32,72,70,56,36,66,73,39,59,78,95,75,42,50,92,83,24,56,22,42,62,91,50,46,35,22,56,54,40,66,72,43,48,90,74,48,46,72,70,56,45,52,52,20,53,52,37,27,30,42,76,38,41,73,55,39,26,68,72,72,75,47,82,82,54,91,83,64,17,68,49,59,45,45,52,50,52,46,63,79,31,45,91,35,41,20,45,74,46,73,42,74,25,83,81,44,82,71,24,28,39,28,39,22,12,39,36,58,70,42,89,61,71,48,39,30,40,34,52,47,94,69,69,62,76,46,101,87,44,38,70,65,48,83,91,82,35,42,81,50,86,69,86,63,71,57,87,76,67,73,73,77,79,76,81,79,129

Sequence (285 aa):
MTHDDPFTLDLFGNTAPSSGFDLCSFPLQATFGADDESFHLAKAWGLAGPIEGWTKVDFYDTKRDPIDEAAFRQTVEEWAEHQRQLALLDRRSVAATVPTPWGASQYAVVYADGVIRHSTASHGGFLLSAERNASIPVFIRSPEGAYEEDCAWAVVANAFPDLFINYEKRHADETLRQFYPDAWEALCGEILEPGQSRAKDRRRFEAENAGRWVVVSAILSSRQPGFVECVARLGARGDEARRYLVAEQRYEIGLFGFVIDEVRDTLYTGPSSFIGWGERQILTD

Radius of gyration: 25.09 Å; Cα contacts (8 Å, |Δi|>4): 396; chains: 1; bounding box: 62×54×60 Å

Fo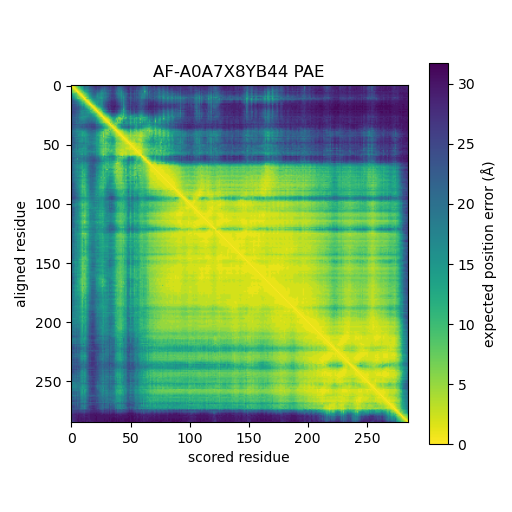ldseek 3Di:
DPPPDPPPPVPPDPDDDDDDDDPLDDWDWDWDPPDDFWTDTFTADPDDDDPVPDDPVRTDDPDPDTDGPVVVVVVVVVVVQVNVLVVVFPKDKDQFQDQDPVGGFRIWIDLDVQWIWGDDRPWIFIAGDPVLLVQQDPVLGDPRSTATDQARNLSVCVSCVSSDGPVSVVVSLLSCCAPVVVVSCVVVVDHDDPPSYPVVVLVVVLVVQQQFWFFPDWDQDPPDHQWIWTWTARSRPHPDIWIWTDGPVPPDAPPNGDTDDPVHIGTDPDDDPDPPPPVPPPPDD

Mean predicted aligned error: 12.05 Å